Protein AF-A0A963I0D7-F1 (afdb_monomer_lite)

Sequence (209 aa):
MAAISSRAALALVAALLLAVRPAMADERQDCIDGEDAQAVPACERFLAANPTDFSALMALGDALVRLNRHGQASDAYSRALAIDPSNARAEQKLKLARSNMNEAEFLRRRDTDSGTGAGHASALDRIRCTRMSGDAALAACERALRAAPGDAELLAARARLGGVTQIAALRTSEEPAVTPPPTELAQRLAALKQLRDSDVITAQEYDSR

Structure (mmCIF, N/CA/C/O backbone):
data_AF-A0A963I0D7-F1
#
_entry.id   AF-A0A963I0D7-F1
#
loop_
_atom_site.group_PDB
_atom_site.id
_atom_site.type_symbol
_atom_site.label_atom_id
_atom_site.label_alt_id
_atom_site.label_comp_id
_atom_site.label_asym_id
_atom_site.label_entity_id
_atom_site.label_seq_id
_atom_site.pdbx_PDB_ins_code
_atom_site.Cartn_x
_atom_site.Cartn_y
_atom_site.Cartn_z
_atom_site.occupancy
_atom_site.B_iso_or_equiv
_atom_site.auth_seq_id
_atom_site.auth_comp_id
_atom_site.auth_asym_id
_atom_site.auth_atom_id
_atom_site.pdbx_PDB_model_num
ATOM 1 N N . MET A 1 1 ? 4.363 -7.936 -59.458 1.00 42.94 1 MET A N 1
ATOM 2 C CA . MET A 1 1 ? 4.754 -8.223 -58.060 1.00 42.94 1 MET A CA 1
ATOM 3 C C . MET A 1 1 ? 6.122 -7.599 -57.829 1.00 42.94 1 MET A C 1
ATOM 5 O O . MET A 1 1 ? 7.095 -8.092 -58.380 1.00 42.94 1 MET A O 1
ATOM 9 N N . ALA A 1 2 ? 6.190 -6.454 -57.147 1.00 48.25 2 ALA A N 1
ATOM 10 C CA . ALA A 1 2 ? 7.454 -5.760 -56.897 1.00 48.25 2 ALA A CA 1
ATOM 11 C C . ALA A 1 2 ? 8.176 -6.428 -55.718 1.00 48.25 2 ALA A C 1
ATOM 13 O O . ALA A 1 2 ? 7.674 -6.411 -54.596 1.00 48.25 2 ALA A O 1
ATOM 14 N N . ALA A 1 3 ? 9.326 -7.050 -55.979 1.00 52.78 3 ALA A N 1
ATOM 15 C CA . ALA A 1 3 ? 10.186 -7.599 -54.940 1.00 52.78 3 ALA A CA 1
ATOM 16 C C . ALA A 1 3 ? 10.818 -6.436 -54.162 1.00 52.78 3 ALA A C 1
ATOM 18 O O . ALA A 1 3 ? 11.662 -5.710 -54.688 1.00 52.78 3 ALA A O 1
ATOM 19 N N . ILE A 1 4 ? 10.383 -6.235 -52.918 1.00 55.50 4 ILE A N 1
ATOM 20 C CA . ILE A 1 4 ? 11.021 -5.294 -51.995 1.00 55.50 4 ILE A CA 1
ATOM 21 C C . ILE A 1 4 ? 12.458 -5.787 -51.800 1.00 55.50 4 ILE A C 1
ATOM 23 O O . ILE A 1 4 ? 12.685 -6.885 -51.293 1.00 55.50 4 ILE A O 1
ATOM 27 N N . SER A 1 5 ? 13.436 -5.013 -52.267 1.00 68.44 5 SER A N 1
ATOM 28 C CA . SER A 1 5 ? 14.845 -5.384 -52.157 1.00 68.44 5 SER A CA 1
ATOM 29 C C . SER A 1 5 ? 15.252 -5.482 -50.681 1.00 68.44 5 SER A C 1
ATOM 31 O O . SER A 1 5 ? 14.799 -4.701 -49.845 1.00 68.44 5 SER A O 1
ATOM 33 N N . SER A 1 6 ? 16.131 -6.432 -50.345 1.00 70.81 6 SER A N 1
ATOM 34 C CA . SER A 1 6 ? 16.595 -6.681 -48.965 1.00 70.81 6 SER A CA 1
ATOM 35 C C . SER A 1 6 ? 17.118 -5.412 -48.262 1.00 70.81 6 SER A C 1
ATOM 37 O O . SER A 1 6 ? 16.926 -5.241 -47.060 1.00 70.81 6 SER A O 1
ATOM 39 N N . ARG A 1 7 ? 17.672 -4.458 -49.023 1.00 76.94 7 ARG A N 1
ATOM 40 C CA . ARG A 1 7 ? 18.083 -3.133 -48.530 1.00 76.94 7 ARG A CA 1
ATOM 41 C C . ARG A 1 7 ? 16.915 -2.239 -48.111 1.00 76.94 7 ARG A C 1
ATOM 43 O O . ARG A 1 7 ? 17.026 -1.562 -47.095 1.00 76.94 7 ARG A O 1
ATOM 50 N N . ALA A 1 8 ? 15.812 -2.241 -48.858 1.00 75.31 8 ALA A N 1
ATOM 51 C CA . ALA A 1 8 ? 14.624 -1.464 -48.513 1.00 75.31 8 ALA A CA 1
ATOM 52 C C . ALA A 1 8 ? 13.944 -2.020 -47.252 1.00 75.31 8 ALA A C 1
ATOM 54 O O . ALA A 1 8 ? 13.533 -1.246 -46.394 1.00 75.31 8 ALA A O 1
ATOM 55 N N . ALA A 1 9 ? 13.908 -3.347 -47.093 1.00 72.62 9 ALA A N 1
ATOM 56 C CA . ALA A 1 9 ? 13.400 -3.988 -45.880 1.00 72.62 9 ALA A CA 1
ATOM 57 C C . ALA A 1 9 ? 14.275 -3.684 -44.648 1.00 72.62 9 ALA A C 1
ATOM 59 O O . ALA A 1 9 ? 13.746 -3.316 -43.601 1.00 72.62 9 ALA A O 1
ATOM 60 N N . LEU A 1 10 ? 15.609 -3.757 -44.776 1.00 77.00 10 LEU A N 1
ATOM 61 C CA . LEU A 1 10 ? 16.525 -3.399 -43.685 1.00 77.00 10 LEU A CA 1
ATOM 62 C C . LEU A 1 10 ? 16.413 -1.922 -43.286 1.00 77.00 10 LEU A C 1
ATOM 64 O O . LEU A 1 10 ? 16.434 -1.612 -42.099 1.00 77.00 10 LEU A O 1
ATOM 68 N N . ALA A 1 11 ? 16.283 -1.018 -44.260 1.00 78.12 11 ALA A N 1
ATOM 69 C CA . ALA A 1 11 ? 16.141 0.412 -44.000 1.00 78.12 11 ALA A CA 1
ATOM 70 C C . ALA A 1 11 ? 14.836 0.732 -43.254 1.00 78.12 11 ALA A C 1
ATOM 72 O O . ALA A 1 11 ? 14.839 1.557 -42.345 1.00 78.12 11 ALA A O 1
ATOM 73 N N . LEU A 1 12 ? 13.740 0.043 -43.587 1.00 75.31 12 LEU A N 1
ATOM 74 C CA . LEU A 1 12 ? 12.447 0.215 -42.921 1.00 75.31 12 LEU A CA 1
ATOM 75 C C . LEU A 1 12 ? 12.477 -0.308 -41.480 1.00 75.31 12 LEU A C 1
ATOM 77 O O . LEU A 1 12 ? 12.008 0.375 -40.575 1.00 75.31 12 LEU A O 1
ATOM 81 N N . VAL A 1 13 ? 13.093 -1.473 -41.250 1.00 76.31 13 VAL A N 1
ATOM 82 C CA . VAL A 1 13 ? 13.287 -2.023 -39.898 1.00 76.31 13 VAL A CA 1
ATOM 83 C C . VAL A 1 13 ? 14.206 -1.123 -39.069 1.00 76.31 13 VAL A C 1
ATOM 85 O O . VAL A 1 13 ? 13.893 -0.831 -37.920 1.00 76.31 13 VAL A O 1
ATOM 88 N N . ALA A 1 14 ? 15.302 -0.624 -39.645 1.00 74.00 14 ALA A N 1
ATOM 89 C CA . ALA A 1 14 ? 16.198 0.306 -38.963 1.00 74.00 14 ALA A CA 1
ATOM 90 C C . ALA A 1 14 ? 15.502 1.636 -38.620 1.00 74.00 14 ALA A C 1
ATOM 92 O O . ALA A 1 14 ? 15.672 2.131 -37.509 1.00 74.00 14 ALA A O 1
ATOM 93 N N . ALA A 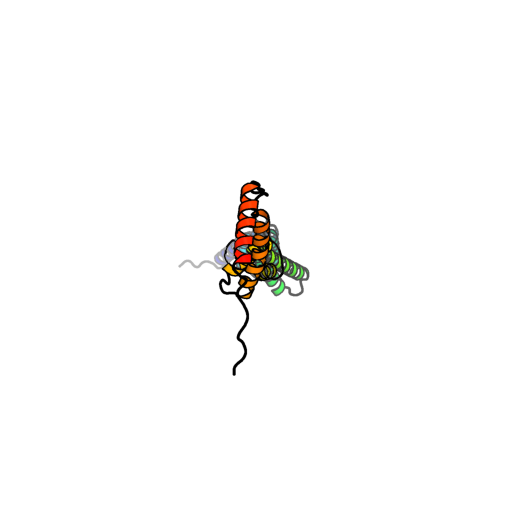1 15 ? 14.683 2.182 -39.525 1.00 68.56 15 ALA A N 1
ATOM 94 C CA . ALA A 1 15 ? 13.907 3.399 -39.289 1.00 68.56 15 ALA A CA 1
ATOM 95 C C . ALA A 1 15 ? 12.835 3.208 -38.201 1.00 68.56 15 ALA A C 1
ATOM 97 O O . ALA A 1 15 ? 12.689 4.067 -37.335 1.00 68.56 15 ALA A O 1
ATOM 98 N N . LEU A 1 16 ? 12.145 2.063 -38.185 1.00 64.00 16 LEU A N 1
ATOM 99 C CA . LEU A 1 16 ? 11.219 1.689 -37.109 1.00 64.00 16 LEU A CA 1
ATOM 100 C C . LEU A 1 16 ? 11.940 1.551 -35.761 1.00 64.00 16 LEU A C 1
ATOM 102 O O . LEU A 1 16 ? 11.486 2.102 -34.763 1.00 64.00 16 LEU A O 1
ATOM 106 N N . LEU A 1 17 ? 13.096 0.883 -35.726 1.00 60.94 17 LEU A N 1
ATOM 107 C CA . LEU A 1 17 ? 13.899 0.743 -34.507 1.00 60.94 17 LEU A CA 1
ATOM 108 C C . LEU A 1 17 ? 14.447 2.088 -34.002 1.00 60.94 17 LEU A C 1
ATOM 110 O O . LEU A 1 17 ? 14.555 2.288 -32.793 1.00 60.94 17 LEU A O 1
ATOM 114 N N . LEU A 1 18 ? 14.786 3.010 -34.905 1.00 60.06 18 LEU A N 1
ATOM 115 C CA . LEU A 1 18 ? 15.235 4.362 -34.565 1.00 60.06 18 LEU A CA 1
ATOM 116 C C . LEU A 1 18 ? 14.088 5.262 -34.093 1.00 60.06 18 LEU A C 1
ATOM 118 O O . LEU A 1 18 ? 14.327 6.098 -33.234 1.00 60.06 18 LEU A O 1
ATOM 122 N N . ALA A 1 19 ? 12.865 5.084 -34.597 1.00 57.03 19 ALA A N 1
ATOM 123 C CA . ALA A 1 19 ? 11.698 5.863 -34.175 1.00 57.03 19 ALA A CA 1
ATOM 124 C C . ALA A 1 19 ? 11.120 5.408 -32.821 1.00 57.03 19 ALA A C 1
ATOM 126 O O . ALA A 1 19 ? 10.597 6.226 -32.072 1.00 57.03 19 ALA A O 1
ATOM 127 N N . VAL A 1 20 ? 11.246 4.121 -32.477 1.00 56.28 20 VAL A N 1
ATOM 128 C CA . VAL A 1 20 ? 10.764 3.564 -31.195 1.00 56.28 20 VAL A CA 1
ATOM 129 C C . VAL A 1 20 ? 11.715 3.873 -30.025 1.00 56.28 20 VAL A C 1
ATOM 131 O O . VAL A 1 20 ? 11.283 3.966 -28.878 1.00 56.28 20 VAL A O 1
ATOM 134 N N . ARG A 1 21 ? 13.014 4.062 -30.295 1.00 52.50 21 ARG A N 1
ATOM 135 C CA . ARG A 1 21 ? 14.044 4.306 -29.268 1.00 52.50 21 ARG A CA 1
ATOM 136 C C . ARG A 1 21 ? 13.969 5.647 -28.516 1.00 52.50 21 ARG A C 1
ATOM 138 O O . ARG A 1 21 ? 14.230 5.600 -27.318 1.00 52.50 21 ARG A O 1
ATOM 145 N N . PRO A 1 22 ? 13.640 6.804 -29.125 1.00 52.12 22 PRO A N 1
ATOM 146 C CA . PRO A 1 22 ? 13.508 8.053 -28.375 1.00 52.12 22 PRO A CA 1
ATOM 147 C C . PRO A 1 22 ? 12.227 8.084 -27.530 1.00 52.12 22 PRO A C 1
ATOM 149 O O . PRO A 1 22 ? 12.293 8.444 -26.364 1.00 52.12 22 PRO A O 1
ATOM 152 N N . ALA A 1 23 ? 11.098 7.587 -28.051 1.00 55.47 23 ALA A N 1
ATOM 153 C CA . ALA A 1 23 ? 9.819 7.621 -27.332 1.00 55.47 23 ALA A CA 1
ATOM 154 C C . ALA A 1 23 ? 9.840 6.822 -26.011 1.00 55.47 23 ALA A C 1
ATOM 156 O O . ALA A 1 23 ? 9.373 7.302 -24.988 1.00 55.47 23 ALA A O 1
ATOM 157 N N . MET A 1 24 ? 10.437 5.624 -26.007 1.00 56.62 24 MET A N 1
ATOM 158 C CA . MET A 1 24 ? 10.517 4.783 -24.800 1.00 56.62 24 MET A CA 1
ATOM 159 C C . MET A 1 24 ? 11.552 5.282 -23.777 1.00 56.62 24 MET A C 1
ATOM 161 O O . MET A 1 24 ? 11.438 4.981 -22.588 1.00 56.62 24 MET A O 1
ATOM 165 N N . ALA A 1 25 ? 12.589 5.998 -24.225 1.00 61.12 25 ALA A N 1
ATOM 166 C CA . ALA A 1 25 ? 13.598 6.574 -23.337 1.00 61.12 25 ALA A CA 1
ATOM 167 C C . ALA A 1 25 ? 13.049 7.803 -22.600 1.00 61.12 25 ALA A C 1
ATOM 169 O O . ALA A 1 25 ? 13.260 7.920 -21.393 1.00 61.12 25 ALA A O 1
ATOM 170 N N . ASP A 1 26 ? 12.289 8.642 -23.307 1.00 69.50 26 ASP A N 1
ATOM 171 C CA . ASP A 1 26 ? 11.601 9.795 -22.725 1.00 69.50 26 ASP A CA 1
ATOM 172 C C . ASP A 1 26 ? 10.534 9.333 -21.718 1.00 69.50 26 ASP A C 1
ATOM 174 O O . ASP A 1 26 ? 10.507 9.815 -20.593 1.00 69.50 26 ASP A O 1
ATOM 178 N N . GLU A 1 27 ? 9.757 8.287 -22.032 1.00 74.94 27 GLU A N 1
ATOM 179 C CA . GLU A 1 27 ? 8.755 7.728 -21.105 1.00 74.94 27 GLU A CA 1
ATOM 180 C C . GLU A 1 27 ? 9.362 7.125 -19.828 1.00 74.94 27 GLU A C 1
ATOM 182 O O . GLU A 1 27 ? 8.784 7.228 -18.741 1.00 74.94 27 GLU A O 1
ATOM 187 N N . ARG A 1 28 ? 10.542 6.495 -19.934 1.00 82.94 28 ARG A N 1
ATOM 188 C CA . ARG A 1 28 ? 11.278 6.034 -18.751 1.00 82.94 28 ARG A CA 1
ATOM 189 C C . ARG A 1 28 ? 11.697 7.222 -17.900 1.00 82.94 28 ARG A C 1
ATOM 191 O O . ARG A 1 28 ? 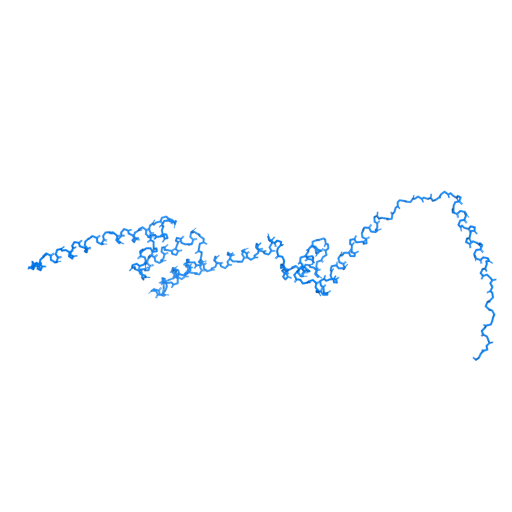11.548 7.166 -16.684 1.00 82.94 28 ARG A O 1
ATOM 198 N N . GLN A 1 29 ? 12.227 8.268 -18.525 1.00 83.56 29 GLN A N 1
ATOM 199 C CA . GLN A 1 29 ? 12.686 9.456 -17.821 1.00 83.56 29 GLN A CA 1
ATOM 200 C C . GLN A 1 29 ? 11.518 10.181 -17.145 1.00 83.56 29 GLN A C 1
ATOM 202 O O . GLN A 1 29 ? 11.609 10.464 -15.957 1.00 83.56 29 GLN A O 1
ATOM 207 N N . ASP A 1 30 ? 10.392 10.354 -17.836 1.00 82.94 30 ASP A N 1
ATOM 208 C CA . ASP A 1 30 ? 9.162 10.948 -17.299 1.00 82.94 30 ASP A CA 1
ATOM 209 C C . ASP A 1 30 ? 8.620 10.175 -16.088 1.00 82.94 30 ASP A C 1
ATOM 211 O O . ASP A 1 30 ? 8.085 10.761 -15.147 1.00 82.94 30 ASP A O 1
ATOM 215 N N . CYS A 1 31 ? 8.776 8.849 -16.075 1.00 85.00 31 CYS A N 1
ATOM 216 C CA . CYS A 1 31 ? 8.450 8.031 -14.910 1.00 85.00 31 CYS A CA 1
ATOM 217 C C . CYS A 1 31 ? 9.392 8.295 -13.721 1.00 85.00 31 CYS A C 1
ATOM 219 O O . CYS A 1 31 ? 8.934 8.392 -12.582 1.00 85.00 31 CYS A O 1
ATOM 221 N N . ILE A 1 32 ? 10.704 8.381 -13.963 1.00 84.56 32 ILE A N 1
ATOM 222 C CA . ILE A 1 32 ? 11.705 8.536 -12.895 1.00 84.56 32 ILE A CA 1
ATOM 223 C C . ILE A 1 32 ? 11.731 9.966 -12.335 1.00 84.56 32 ILE A C 1
ATOM 225 O O . ILE A 1 32 ? 11.831 10.132 -11.118 1.00 84.56 32 ILE A O 1
ATOM 229 N N . ASP A 1 33 ? 11.623 10.969 -13.204 1.00 79.81 33 ASP A N 1
ATOM 230 C CA . ASP A 1 33 ? 11.759 12.391 -12.871 1.00 79.81 33 ASP A CA 1
ATOM 231 C C . ASP A 1 33 ? 10.415 13.089 -12.633 1.00 79.81 33 ASP A C 1
ATOM 233 O O . ASP A 1 33 ? 10.386 14.217 -12.141 1.00 79.81 33 ASP A O 1
ATOM 237 N N . GLY A 1 34 ? 9.301 12.445 -12.991 1.00 70.00 34 GLY A N 1
ATOM 238 C CA . GLY A 1 34 ? 7.980 13.054 -12.950 1.00 70.00 34 GLY A CA 1
ATOM 239 C C . GLY A 1 34 ? 7.588 13.573 -11.565 1.00 70.00 34 GLY A C 1
ATOM 240 O O . GLY A 1 34 ? 7.772 12.915 -10.534 1.00 70.00 34 GLY A O 1
ATOM 241 N N . GLU A 1 35 ? 6.958 14.747 -11.551 1.00 62.69 35 GLU A N 1
ATOM 242 C CA . GLU A 1 35 ? 6.258 15.254 -10.375 1.00 62.69 35 GLU A CA 1
ATOM 243 C C . GLU A 1 35 ? 4.975 14.433 -10.141 1.00 62.69 35 GLU A C 1
ATOM 245 O O . GLU A 1 35 ? 4.277 14.002 -11.060 1.00 62.69 35 GLU A O 1
ATOM 250 N N . ASP A 1 36 ? 4.685 14.178 -8.874 1.00 64.75 36 ASP A N 1
ATOM 251 C CA . ASP A 1 36 ? 3.932 13.047 -8.311 1.00 64.75 36 ASP A CA 1
ATOM 252 C C . ASP A 1 36 ? 2.704 12.569 -9.093 1.00 64.75 36 ASP A C 1
ATOM 254 O O . ASP A 1 36 ? 2.541 11.373 -9.341 1.00 64.75 36 ASP A O 1
ATOM 258 N N . ALA A 1 37 ? 1.824 13.493 -9.481 1.00 65.31 37 ALA A N 1
ATOM 259 C CA . ALA A 1 37 ? 0.569 13.165 -10.151 1.00 65.31 37 ALA A CA 1
ATOM 260 C C . ALA A 1 37 ? 0.756 12.742 -11.619 1.00 65.31 37 ALA A C 1
ATOM 262 O O . ALA A 1 37 ? -0.060 11.988 -12.148 1.00 65.31 37 ALA A O 1
ATOM 263 N N . GLN A 1 38 ? 1.820 13.213 -12.271 1.00 77.75 38 GLN A N 1
ATOM 264 C CA . GLN A 1 38 ? 2.156 12.900 -13.661 1.00 77.75 38 GLN A CA 1
ATOM 265 C C . GLN A 1 38 ? 3.100 11.691 -13.756 1.00 77.75 38 GLN A C 1
ATOM 267 O O . GLN A 1 38 ? 3.037 10.944 -14.732 1.00 77.75 38 GLN A O 1
ATOM 272 N N . ALA A 1 39 ? 3.888 11.436 -12.706 1.00 83.12 39 ALA A N 1
ATOM 273 C CA . ALA A 1 39 ? 4.786 10.285 -12.622 1.00 83.12 39 ALA A CA 1
ATOM 274 C C . ALA A 1 39 ? 4.043 8.944 -12.671 1.00 83.12 39 ALA A C 1
ATOM 276 O O . ALA A 1 39 ? 4.457 8.032 -13.378 1.00 83.12 39 ALA A O 1
ATOM 277 N N . VAL A 1 40 ? 2.915 8.813 -11.960 1.00 91.19 40 VAL A N 1
ATOM 278 C CA . VAL A 1 40 ? 2.145 7.555 -11.926 1.00 91.19 40 VAL A CA 1
ATOM 279 C C . VAL A 1 40 ? 1.698 7.101 -13.323 1.00 91.19 40 VAL A C 1
ATOM 281 O O . VAL A 1 40 ? 2.055 5.985 -13.699 1.00 91.19 40 VAL A O 1
ATOM 284 N N . PRO A 1 41 ? 0.972 7.908 -14.124 1.00 89.69 41 PRO A N 1
ATOM 285 C CA . PRO A 1 41 ? 0.549 7.475 -15.454 1.00 89.69 41 PRO A CA 1
ATOM 286 C C . PRO A 1 41 ? 1.725 7.267 -16.420 1.00 89.69 41 PRO A C 1
ATOM 288 O O . PRO A 1 41 ? 1.642 6.381 -17.271 1.00 89.69 41 PRO A O 1
ATOM 291 N N . ALA A 1 42 ? 2.818 8.031 -16.296 1.00 89.62 42 ALA A N 1
ATOM 292 C CA . ALA A 1 42 ? 4.033 7.805 -17.083 1.00 89.62 42 ALA A CA 1
ATOM 293 C C . ALA A 1 42 ? 4.671 6.447 -16.741 1.00 89.62 42 ALA A C 1
ATOM 295 O O . ALA A 1 42 ? 4.910 5.625 -17.627 1.00 89.62 42 ALA A O 1
ATOM 296 N N . CYS A 1 43 ? 4.836 6.154 -15.449 1.00 90.75 43 CYS A N 1
ATOM 297 C CA . CYS A 1 43 ? 5.338 4.872 -14.974 1.00 90.75 43 CYS A CA 1
ATOM 298 C C . CYS A 1 43 ? 4.436 3.701 -15.357 1.00 90.75 43 CYS A C 1
ATOM 300 O O . CYS A 1 43 ? 4.946 2.666 -15.772 1.00 90.75 43 CYS A O 1
ATOM 302 N N . GLU A 1 44 ? 3.113 3.827 -15.240 1.00 91.44 44 GLU A N 1
ATOM 303 C CA . GLU A 1 44 ? 2.178 2.759 -15.612 1.00 91.44 44 GLU A CA 1
ATOM 304 C C . GLU A 1 44 ? 2.266 2.420 -17.106 1.00 91.44 44 GLU A C 1
ATOM 306 O O . GLU A 1 44 ? 2.310 1.240 -17.456 1.00 91.44 44 GLU A O 1
ATOM 311 N N . ARG A 1 45 ? 2.361 3.430 -17.983 1.00 89.81 45 ARG A N 1
ATOM 312 C CA . ARG A 1 45 ? 2.567 3.221 -19.428 1.00 89.81 45 ARG A CA 1
ATOM 313 C C . ARG A 1 45 ? 3.908 2.556 -19.712 1.00 89.81 45 ARG A C 1
ATOM 315 O O . ARG A 1 45 ? 3.946 1.533 -20.394 1.00 89.81 45 ARG A O 1
ATOM 322 N N . PHE A 1 46 ? 4.985 3.079 -19.133 1.00 90.94 46 PHE A N 1
ATOM 323 C CA . PHE A 1 46 ? 6.323 2.534 -19.334 1.00 90.94 46 PHE A CA 1
ATOM 324 C C . PHE A 1 46 ? 6.436 1.082 -18.836 1.00 90.94 46 PHE A C 1
ATOM 326 O O . PHE A 1 46 ? 6.979 0.215 -19.526 1.00 90.94 46 PHE A O 1
ATOM 333 N N . LEU A 1 47 ? 5.867 0.786 -17.663 1.00 93.12 47 LEU A N 1
ATOM 334 C CA . LEU A 1 47 ? 5.845 -0.551 -17.064 1.00 93.12 47 LEU A CA 1
ATOM 335 C C . LEU A 1 47 ? 4.903 -1.520 -17.789 1.00 93.12 47 LEU A C 1
ATOM 337 O O . LEU A 1 47 ? 5.078 -2.728 -17.649 1.00 93.12 47 LEU A O 1
ATOM 341 N N . ALA A 1 48 ? 3.928 -1.040 -18.568 1.00 91.56 48 ALA A N 1
ATOM 342 C CA . ALA A 1 48 ? 3.123 -1.911 -19.424 1.00 91.56 48 ALA A CA 1
ATOM 343 C C . ALA A 1 48 ? 3.978 -2.552 -20.530 1.00 91.56 48 ALA A C 1
ATOM 345 O O . ALA A 1 48 ? 3.780 -3.721 -20.861 1.00 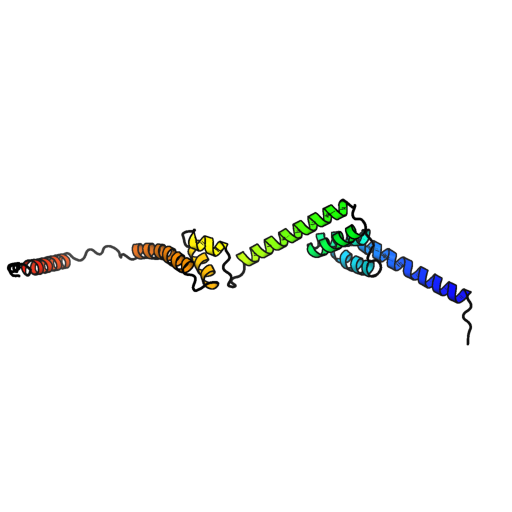91.56 48 ALA A O 1
ATOM 346 N N . ALA A 1 49 ? 4.959 -1.813 -21.059 1.00 89.81 49 ALA A N 1
ATOM 347 C CA . ALA A 1 49 ? 5.941 -2.336 -22.006 1.00 89.81 49 ALA A CA 1
ATOM 348 C C . ALA A 1 49 ? 7.139 -3.014 -21.310 1.00 89.81 49 ALA A C 1
ATOM 350 O O . ALA A 1 49 ? 7.703 -3.966 -21.848 1.00 89.81 49 ALA A O 1
ATOM 351 N N . ASN A 1 50 ? 7.512 -2.556 -20.109 1.00 89.88 50 ASN A N 1
ATOM 352 C CA . ASN A 1 50 ? 8.701 -3.001 -19.374 1.00 89.88 50 ASN A CA 1
ATOM 353 C C . ASN A 1 50 ? 8.352 -3.420 -17.931 1.00 89.88 50 ASN A C 1
ATOM 355 O O . ASN A 1 50 ? 8.754 -2.756 -16.974 1.00 89.88 50 ASN A O 1
ATOM 359 N N . PRO A 1 51 ? 7.619 -4.529 -17.724 1.00 92.56 51 PRO A N 1
ATOM 360 C CA . PRO A 1 51 ? 7.011 -4.859 -16.428 1.00 92.56 51 PRO A CA 1
ATOM 361 C C . PRO A 1 51 ? 8.006 -5.168 -15.303 1.00 92.56 51 PRO A C 1
ATOM 363 O O . PRO A 1 51 ? 7.603 -5.201 -14.135 1.00 92.56 51 PRO A O 1
ATOM 366 N N . THR A 1 52 ? 9.272 -5.402 -15.656 1.00 94.12 52 THR A N 1
ATOM 367 C CA . THR A 1 52 ? 10.365 -5.780 -14.755 1.00 94.12 52 THR A CA 1
ATOM 368 C C . THR A 1 52 ? 11.448 -4.703 -14.633 1.00 94.12 52 THR A C 1
ATOM 370 O O . THR A 1 52 ? 12.544 -5.006 -14.165 1.00 94.12 52 THR A O 1
ATOM 373 N N . ASP A 1 53 ? 11.204 -3.460 -15.070 1.00 94.62 53 ASP A N 1
ATOM 374 C CA . ASP A 1 53 ? 12.158 -2.373 -14.816 1.00 94.62 53 ASP A CA 1
ATOM 375 C C . ASP A 1 53 ? 12.113 -1.985 -13.331 1.00 94.62 53 ASP A C 1
ATOM 377 O O . ASP A 1 53 ? 11.135 -1.428 -12.824 1.00 94.62 53 ASP A O 1
ATOM 381 N N . PHE A 1 54 ? 13.194 -2.309 -12.623 1.00 95.00 54 PHE A N 1
ATOM 382 C CA . PHE A 1 54 ? 13.317 -2.067 -11.190 1.00 95.00 54 PHE A CA 1
ATOM 383 C C . PHE A 1 54 ? 13.212 -0.577 -10.835 1.00 95.00 54 PHE A C 1
ATOM 385 O O . PHE A 1 54 ? 12.531 -0.216 -9.875 1.00 95.00 54 PHE A O 1
ATOM 392 N N . SER A 1 55 ? 13.868 0.301 -11.600 1.00 93.00 55 SER A N 1
ATOM 393 C CA . SER A 1 55 ? 13.881 1.739 -11.319 1.00 93.00 55 SER A CA 1
ATOM 394 C C . SER A 1 55 ? 12.491 2.345 -11.481 1.00 93.00 55 SER A C 1
ATOM 396 O O . SER A 1 55 ? 12.066 3.113 -10.622 1.00 93.00 55 SER A O 1
ATOM 398 N N . ALA A 1 56 ? 11.763 1.960 -12.530 1.00 93.31 56 ALA A N 1
ATOM 399 C CA . ALA A 1 56 ? 10.407 2.438 -12.771 1.00 93.31 56 ALA A CA 1
ATOM 400 C C . ALA A 1 56 ? 9.414 1.932 -11.710 1.00 93.31 56 ALA A C 1
ATOM 402 O O . ALA A 1 56 ? 8.550 2.685 -11.269 1.00 93.31 56 ALA A O 1
ATOM 403 N N . LEU A 1 57 ? 9.564 0.694 -11.221 1.00 96.12 57 LEU A N 1
ATOM 404 C CA . LEU A 1 57 ? 8.763 0.191 -10.095 1.00 96.12 57 LEU A CA 1
ATOM 405 C C . LEU A 1 57 ? 9.043 0.952 -8.795 1.00 96.12 57 LEU A C 1
ATOM 407 O O . LEU A 1 57 ? 8.117 1.248 -8.038 1.00 96.12 57 LEU A O 1
ATOM 411 N N . MET A 1 58 ? 10.308 1.298 -8.547 1.00 96.12 58 MET A N 1
ATOM 412 C CA . MET A 1 58 ? 10.696 2.117 -7.399 1.00 96.12 58 MET A CA 1
ATOM 413 C C . MET A 1 58 ? 10.126 3.535 -7.493 1.00 96.12 58 MET A C 1
ATOM 415 O O . MET A 1 58 ? 9.590 4.030 -6.502 1.00 96.12 58 MET A O 1
ATOM 419 N N . ALA A 1 59 ? 10.197 4.162 -8.669 1.00 94.31 59 ALA A N 1
ATOM 420 C CA . ALA A 1 59 ? 9.642 5.492 -8.907 1.00 94.31 59 ALA A CA 1
ATOM 421 C C . ALA A 1 59 ? 8.110 5.509 -8.793 1.00 94.31 59 ALA A C 1
ATOM 423 O O . ALA A 1 59 ? 7.556 6.381 -8.124 1.00 94.31 59 ALA A O 1
ATOM 424 N N . LEU A 1 60 ? 7.427 4.495 -9.337 1.00 95.19 60 LEU A N 1
ATOM 425 C CA . LEU A 1 60 ? 5.983 4.320 -9.177 1.00 95.19 60 LEU A CA 1
ATOM 426 C C . LEU A 1 60 ? 5.597 4.217 -7.697 1.00 95.19 60 LEU A C 1
ATOM 428 O O . LEU A 1 60 ? 4.681 4.903 -7.245 1.00 95.19 60 LEU A O 1
ATOM 432 N N . GLY A 1 61 ? 6.305 3.383 -6.930 1.00 95.56 61 GLY A N 1
ATOM 433 C CA . GLY A 1 61 ? 6.083 3.263 -5.492 1.00 95.56 61 GLY A CA 1
ATOM 434 C C . GLY A 1 61 ? 6.277 4.594 -4.763 1.00 95.56 61 GLY A C 1
ATOM 435 O O . GLY A 1 61 ? 5.461 4.948 -3.911 1.00 95.56 61 GLY A O 1
ATOM 436 N N . ASP A 1 62 ? 7.314 5.356 -5.117 1.00 94.50 62 ASP A N 1
ATOM 437 C CA . ASP A 1 62 ? 7.605 6.656 -4.508 1.00 94.50 62 ASP A CA 1
ATOM 438 C C . ASP A 1 62 ? 6.508 7.684 -4.806 1.00 94.50 62 ASP A C 1
ATOM 440 O O . ASP A 1 62 ? 6.018 8.345 -3.887 1.00 94.50 62 ASP A O 1
ATOM 444 N N . ALA A 1 63 ? 6.080 7.783 -6.065 1.00 93.38 63 ALA A N 1
ATOM 445 C CA . ALA A 1 63 ? 4.991 8.664 -6.474 1.00 93.38 63 ALA A CA 1
ATOM 446 C C . ALA A 1 63 ? 3.677 8.298 -5.762 1.00 93.38 63 ALA A C 1
ATOM 448 O O . ALA A 1 63 ? 2.986 9.163 -5.224 1.00 93.38 63 ALA A O 1
ATOM 449 N N . LEU A 1 64 ? 3.360 7.002 -5.662 1.00 94.06 64 LEU A N 1
ATOM 450 C CA . LEU A 1 64 ? 2.167 6.521 -4.960 1.00 94.06 64 LEU A CA 1
ATOM 451 C C . LEU A 1 64 ? 2.207 6.810 -3.453 1.00 94.06 64 LEU A C 1
ATOM 453 O O . LEU A 1 64 ? 1.163 7.119 -2.876 1.00 94.06 64 LEU A O 1
ATOM 457 N N . VAL A 1 65 ? 3.379 6.753 -2.807 1.00 93.06 65 VAL A N 1
ATOM 458 C CA . VAL A 1 65 ? 3.525 7.168 -1.399 1.00 93.06 65 VAL A CA 1
ATOM 459 C C . VAL A 1 65 ? 3.203 8.649 -1.235 1.00 93.06 65 VAL A C 1
ATOM 461 O O . VAL A 1 65 ? 2.444 8.987 -0.328 1.00 93.06 65 VAL A O 1
ATOM 464 N N . ARG A 1 66 ? 3.731 9.520 -2.104 1.00 90.31 66 ARG A N 1
ATOM 465 C CA . ARG A 1 66 ? 3.494 10.973 -2.023 1.00 90.31 66 ARG A CA 1
ATOM 466 C C . ARG A 1 66 ? 2.032 11.344 -2.280 1.00 90.31 66 ARG A C 1
ATOM 468 O O . ARG A 1 66 ? 1.510 12.262 -1.658 1.00 90.31 66 ARG A O 1
ATOM 475 N N . LEU A 1 67 ? 1.331 10.547 -3.085 1.00 90.94 67 LEU A N 1
ATOM 476 C CA . LEU A 1 67 ? -0.118 10.645 -3.297 1.00 90.94 67 LEU A CA 1
ATOM 477 C C . LEU A 1 67 ? -0.966 9.960 -2.202 1.00 90.94 67 LEU A C 1
ATOM 479 O O . LEU A 1 67 ? -2.174 9.808 -2.380 1.00 90.94 67 LEU A O 1
ATOM 483 N N . ASN A 1 68 ? -0.371 9.508 -1.090 1.00 91.44 68 ASN A N 1
ATOM 484 C CA . ASN A 1 68 ? -1.033 8.762 -0.005 1.00 91.44 68 ASN A CA 1
ATOM 485 C C . ASN A 1 68 ? -1.741 7.459 -0.447 1.00 91.44 68 ASN A C 1
ATOM 487 O O . ASN A 1 68 ? -2.605 6.921 0.249 1.00 91.44 68 ASN A O 1
ATOM 491 N N . ARG A 1 69 ? -1.355 6.893 -1.596 1.00 93.12 69 ARG A N 1
ATOM 492 C CA . ARG A 1 69 ? -1.871 5.625 -2.144 1.00 93.12 69 ARG A CA 1
ATOM 493 C C . ARG A 1 69 ? -1.015 4.449 -1.658 1.00 93.12 69 ARG A C 1
ATOM 495 O O . ARG A 1 69 ? -0.460 3.686 -2.447 1.00 93.12 69 ARG A O 1
ATOM 502 N N . HIS A 1 70 ? -0.902 4.302 -0.336 1.00 94.31 70 HIS A N 1
ATOM 503 C CA . HIS A 1 70 ? 0.057 3.395 0.314 1.00 94.31 70 HIS A CA 1
ATOM 504 C C . HIS A 1 70 ? -0.099 1.911 -0.059 1.00 94.31 70 HIS A C 1
ATOM 506 O O . HIS A 1 70 ? 0.907 1.217 -0.196 1.00 94.31 70 HIS A O 1
ATOM 512 N N . GLY A 1 71 ? -1.329 1.430 -0.282 1.00 94.19 71 GLY A N 1
ATOM 513 C CA . GLY A 1 71 ? -1.570 0.045 -0.711 1.00 94.19 71 GLY A CA 1
ATOM 514 C C . GLY A 1 71 ? -0.923 -0.260 -2.064 1.00 94.19 71 GLY A C 1
ATOM 515 O O . GLY A 1 71 ? -0.103 -1.167 -2.170 1.00 94.19 71 GLY A O 1
ATOM 516 N N . GLN A 1 72 ? -1.183 0.581 -3.066 1.00 95.12 72 GLN A N 1
ATOM 517 C CA . GLN A 1 72 ? -0.606 0.423 -4.406 1.00 95.12 72 GLN A CA 1
ATOM 518 C C . GLN A 1 72 ? 0.909 0.651 -4.414 1.00 95.12 72 GLN A C 1
ATOM 520 O O . GLN A 1 72 ? 1.630 -0.016 -5.153 1.00 95.12 72 GLN A O 1
ATOM 525 N N . ALA A 1 73 ? 1.416 1.554 -3.566 1.00 96.62 73 ALA A N 1
ATOM 526 C CA . ALA A 1 73 ? 2.856 1.710 -3.386 1.00 96.62 73 ALA A CA 1
ATOM 527 C C . ALA A 1 73 ? 3.505 0.416 -2.871 1.00 96.62 73 ALA A C 1
ATOM 529 O O . ALA A 1 73 ? 4.565 0.015 -3.348 1.00 96.62 73 ALA A O 1
ATOM 530 N N . SER A 1 74 ? 2.854 -0.262 -1.919 1.00 97.19 74 SER A N 1
ATOM 531 C CA . SER A 1 74 ? 3.347 -1.530 -1.381 1.00 97.19 74 SER A CA 1
ATOM 532 C C . SER A 1 74 ? 3.415 -2.627 -2.450 1.00 97.19 74 SER A C 1
ATOM 534 O O . SER A 1 74 ? 4.383 -3.390 -2.478 1.00 97.19 74 SER A O 1
ATOM 536 N N . ASP A 1 75 ? 2.466 -2.655 -3.388 1.00 96.81 75 ASP A N 1
ATOM 537 C CA . ASP A 1 75 ? 2.484 -3.590 -4.516 1.00 96.81 75 ASP A CA 1
ATOM 538 C C . ASP A 1 75 ? 3.652 -3.297 -5.468 1.00 96.81 75 ASP A C 1
ATOM 540 O O . ASP A 1 75 ? 4.378 -4.212 -5.866 1.00 96.81 75 ASP A O 1
ATOM 544 N N . ALA A 1 76 ? 3.888 -2.020 -5.791 1.00 96.75 76 ALA A N 1
ATOM 545 C CA . ALA A 1 76 ? 4.999 -1.600 -6.645 1.00 96.75 76 ALA A CA 1
ATOM 546 C C . ALA A 1 76 ? 6.366 -1.978 -6.042 1.00 96.75 76 ALA A C 1
ATOM 548 O O . ALA A 1 76 ? 7.193 -2.587 -6.724 1.00 96.75 76 ALA A O 1
ATOM 549 N N . TYR A 1 77 ? 6.584 -1.721 -4.746 1.00 98.00 77 TYR A N 1
ATOM 550 C CA . TYR A 1 77 ? 7.821 -2.128 -4.066 1.00 98.00 77 TYR A CA 1
ATOM 551 C C . TYR A 1 77 ? 7.961 -3.645 -3.933 1.00 98.00 77 TYR A C 1
ATOM 553 O O . TYR A 1 77 ? 9.067 -4.167 -4.053 1.00 98.00 77 TYR A O 1
ATOM 561 N N . SER A 1 78 ? 6.858 -4.370 -3.724 1.00 97.94 78 SER A N 1
ATOM 562 C CA . SER A 1 78 ? 6.884 -5.838 -3.679 1.00 97.94 78 SER A CA 1
ATOM 563 C C . SER A 1 78 ? 7.311 -6.422 -5.028 1.00 97.94 78 SER A C 1
ATOM 565 O O . SER A 1 78 ? 8.120 -7.346 -5.073 1.00 97.94 78 SER A O 1
ATOM 567 N N . ARG A 1 79 ? 6.837 -5.841 -6.138 1.00 97.81 79 ARG A N 1
ATOM 568 C CA . ARG A 1 79 ? 7.290 -6.197 -7.490 1.00 97.81 79 ARG A CA 1
ATOM 569 C C . ARG A 1 79 ? 8.762 -5.845 -7.719 1.00 97.81 79 ARG A C 1
ATOM 571 O O . ARG A 1 79 ? 9.468 -6.638 -8.330 1.00 97.81 79 ARG A O 1
ATOM 578 N N . ALA A 1 80 ? 9.239 -4.708 -7.209 1.00 97.50 80 ALA A N 1
ATOM 579 C CA . ALA A 1 80 ? 10.656 -4.344 -7.283 1.00 97.50 80 ALA A CA 1
ATOM 580 C C . ALA A 1 80 ? 11.545 -5.357 -6.532 1.00 97.50 80 ALA A C 1
ATOM 582 O O . ALA A 1 80 ? 12.560 -5.805 -7.060 1.00 97.50 80 ALA A O 1
ATOM 583 N N . LEU A 1 81 ? 11.126 -5.790 -5.339 1.00 97.81 81 LEU A N 1
ATOM 584 C CA . LEU A 1 81 ? 11.819 -6.819 -4.552 1.00 97.81 81 LEU A CA 1
ATOM 585 C C . LEU A 1 81 ? 11.753 -8.216 -5.174 1.00 97.81 81 LEU A C 1
ATOM 587 O O . LEU A 1 81 ? 12.631 -9.030 -4.922 1.00 97.81 81 LEU A O 1
ATOM 591 N N . ALA A 1 82 ? 10.750 -8.514 -6.000 1.00 97.56 82 ALA A N 1
ATOM 592 C CA . ALA A 1 82 ? 10.740 -9.762 -6.762 1.00 97.56 82 ALA A CA 1
ATOM 593 C C . ALA A 1 82 ? 11.865 -9.813 -7.818 1.00 97.56 82 ALA A C 1
ATOM 595 O O . ALA A 1 82 ? 12.265 -10.902 -8.222 1.00 97.56 82 ALA A O 1
ATOM 596 N N . ILE A 1 83 ? 12.373 -8.652 -8.253 1.00 97.38 83 ILE A N 1
ATOM 597 C CA . ILE A 1 83 ? 13.481 -8.527 -9.213 1.00 97.38 83 ILE A CA 1
ATOM 598 C C . ILE A 1 83 ? 14.829 -8.515 -8.487 1.00 97.38 83 ILE A C 1
ATOM 600 O O . ILE A 1 83 ? 15.736 -9.246 -8.873 1.00 97.38 83 ILE A O 1
ATOM 604 N N . ASP A 1 84 ? 14.953 -7.706 -7.430 1.00 96.31 84 ASP A N 1
ATOM 605 C CA . ASP A 1 84 ? 16.129 -7.675 -6.552 1.00 96.31 84 ASP A CA 1
ATOM 606 C C . ASP A 1 84 ? 15.704 -7.892 -5.089 1.00 96.31 84 ASP A C 1
ATOM 608 O O . ASP A 1 84 ? 15.432 -6.926 -4.365 1.00 96.31 84 ASP A O 1
ATOM 612 N N . PRO A 1 85 ? 15.662 -9.158 -4.629 1.00 96.69 85 PRO A N 1
ATOM 613 C CA . PRO A 1 85 ? 15.255 -9.495 -3.265 1.00 96.69 85 PRO A CA 1
ATOM 614 C C . PRO A 1 85 ? 16.196 -8.962 -2.183 1.00 96.69 85 PRO A C 1
ATOM 616 O O . PRO A 1 85 ? 15.810 -8.891 -1.019 1.00 96.69 85 PRO A O 1
ATOM 619 N N . SER A 1 86 ? 17.432 -8.609 -2.547 1.00 95.94 86 SER A N 1
ATOM 620 C CA . SER A 1 86 ? 18.457 -8.133 -1.613 1.00 95.94 86 SER A CA 1
ATOM 621 C C . SER A 1 86 ? 18.456 -6.612 -1.436 1.00 95.94 86 SER A C 1
ATOM 623 O O . SER A 1 86 ? 19.250 -6.065 -0.665 1.00 95.94 86 SER A O 1
ATOM 625 N N . ASN A 1 87 ? 17.554 -5.909 -2.128 1.00 97.50 87 ASN A N 1
ATOM 626 C CA . ASN A 1 87 ? 17.527 -4.460 -2.131 1.00 97.50 87 ASN A CA 1
ATOM 627 C C . ASN A 1 87 ? 16.981 -3.875 -0.819 1.00 97.50 87 ASN A C 1
ATOM 629 O O . ASN A 1 87 ? 15.776 -3.661 -0.657 1.00 97.50 87 ASN A O 1
ATOM 633 N N . ALA A 1 88 ? 17.883 -3.518 0.095 1.00 96.69 88 ALA A N 1
ATOM 634 C CA . ALA A 1 88 ? 17.523 -2.942 1.392 1.00 96.69 88 ALA A CA 1
ATOM 635 C C . ALA A 1 88 ? 16.651 -1.673 1.279 1.00 96.69 88 ALA A C 1
ATOM 637 O O . ALA A 1 88 ? 15.769 -1.441 2.108 1.00 96.69 88 ALA A O 1
ATOM 638 N N . ARG A 1 89 ? 16.852 -0.853 0.233 1.00 95.88 89 ARG A N 1
ATOM 639 C CA . ARG A 1 89 ? 16.062 0.370 0.018 1.00 95.88 89 ARG A CA 1
ATOM 640 C C . ARG A 1 89 ? 14.616 0.043 -0.351 1.00 95.88 89 ARG A C 1
ATOM 642 O O . ARG A 1 89 ? 13.704 0.665 0.191 1.00 95.88 89 ARG A O 1
ATOM 649 N N . ALA A 1 90 ? 14.398 -0.905 -1.261 1.00 95.69 90 ALA A N 1
ATOM 650 C CA . ALA A 1 90 ? 13.052 -1.343 -1.626 1.00 95.69 90 ALA A CA 1
ATOM 651 C C . ALA A 1 90 ? 12.344 -2.019 -0.438 1.00 95.69 90 ALA A C 1
ATOM 653 O O . ALA A 1 90 ? 11.172 -1.747 -0.183 1.00 95.69 90 ALA A O 1
ATOM 654 N N . GLU A 1 91 ? 13.072 -2.816 0.350 1.00 97.69 91 GLU A N 1
ATOM 655 C CA . GLU A 1 91 ? 12.551 -3.460 1.561 1.00 97.69 91 GLU A CA 1
ATOM 656 C C . GLU A 1 91 ? 12.095 -2.434 2.609 1.00 97.69 91 GLU A C 1
ATOM 658 O O . GLU A 1 91 ? 10.981 -2.521 3.136 1.00 97.69 91 GLU A O 1
ATOM 663 N N . GLN A 1 92 ? 12.922 -1.424 2.886 1.00 97.94 92 GLN A N 1
ATOM 664 C CA . GLN A 1 92 ? 12.582 -0.350 3.817 1.00 97.94 92 GLN A CA 1
ATOM 665 C C . GLN A 1 92 ? 11.335 0.415 3.359 1.00 97.94 92 GLN A C 1
ATOM 667 O O . GLN A 1 92 ? 10.434 0.678 4.161 1.00 97.94 92 GLN A O 1
ATOM 672 N N . LYS A 1 93 ? 11.259 0.751 2.068 1.00 97.19 93 LYS A N 1
ATOM 673 C CA . LYS A 1 93 ? 10.112 1.464 1.499 1.00 97.19 93 LYS A CA 1
ATOM 674 C C . LYS A 1 93 ? 8.830 0.638 1.543 1.00 97.19 93 LYS A C 1
ATOM 676 O O . LYS A 1 93 ? 7.781 1.182 1.881 1.00 97.19 93 LYS A O 1
ATOM 681 N N . LEU A 1 94 ? 8.907 -0.672 1.297 1.00 97.50 94 LEU A N 1
ATOM 682 C CA . LEU A 1 94 ? 7.771 -1.580 1.452 1.00 97.50 94 LEU A CA 1
ATOM 683 C C . LEU A 1 94 ? 7.253 -1.598 2.897 1.00 97.50 94 LEU A C 1
ATOM 685 O O . LEU A 1 94 ? 6.046 -1.486 3.121 1.00 97.50 94 LEU A O 1
ATOM 689 N N . LYS A 1 95 ? 8.154 -1.708 3.881 1.00 97.00 95 LYS A N 1
ATOM 690 C CA . LYS A 1 95 ? 7.791 -1.676 5.309 1.00 97.00 95 LYS A CA 1
ATOM 691 C C . LYS A 1 95 ? 7.090 -0.368 5.677 1.00 97.00 95 LYS A C 1
ATOM 693 O O . LYS A 1 95 ? 6.040 -0.404 6.315 1.00 97.00 95 LYS A O 1
ATOM 698 N N . LEU A 1 96 ? 7.624 0.767 5.224 1.00 95.88 96 LEU A N 1
ATOM 699 C CA . LEU A 1 96 ? 7.026 2.081 5.463 1.00 95.88 96 LEU A CA 1
ATOM 700 C C . LEU A 1 96 ? 5.639 2.206 4.817 1.00 95.88 96 LEU A C 1
ATOM 702 O O . LEU A 1 96 ? 4.689 2.613 5.481 1.00 95.88 96 LEU A O 1
ATOM 706 N N . ALA A 1 97 ? 5.499 1.805 3.551 1.00 94.88 97 ALA A N 1
ATOM 707 C CA . ALA A 1 97 ? 4.219 1.845 2.848 1.00 94.88 97 ALA A CA 1
ATOM 708 C C . ALA A 1 97 ? 3.151 0.998 3.560 1.00 94.88 97 ALA A C 1
ATOM 710 O O . ALA A 1 97 ? 2.027 1.458 3.754 1.00 94.88 97 ALA A O 1
ATOM 711 N N . ARG A 1 98 ? 3.506 -0.205 4.028 1.00 95.06 98 ARG A N 1
ATOM 712 C CA . ARG A 1 98 ? 2.593 -1.064 4.802 1.00 95.06 98 ARG A CA 1
ATOM 713 C C . ARG A 1 98 ? 2.223 -0.461 6.156 1.00 95.06 98 ARG A C 1
ATOM 715 O O . ARG A 1 98 ? 1.060 -0.516 6.540 1.00 95.06 98 ARG A O 1
ATOM 722 N N . SER A 1 99 ? 3.181 0.148 6.856 1.00 93.12 99 SER A N 1
ATOM 723 C CA . SER A 1 99 ? 2.911 0.839 8.122 1.00 93.12 99 SER A CA 1
ATOM 724 C C . SER A 1 99 ? 1.906 1.977 7.935 1.00 93.12 99 SER A C 1
ATOM 726 O O . SER A 1 99 ? 0.935 2.068 8.680 1.00 93.12 99 SER A O 1
ATOM 728 N N . ASN A 1 100 ? 2.093 2.803 6.902 1.00 91.31 100 ASN A N 1
ATOM 729 C CA . ASN A 1 100 ? 1.198 3.925 6.618 1.00 91.31 100 ASN A CA 1
ATOM 730 C C . ASN A 1 100 ? -0.189 3.461 6.145 1.00 91.31 100 ASN A C 1
ATOM 732 O O . ASN A 1 100 ? -1.190 4.096 6.462 1.00 91.31 100 ASN A O 1
ATOM 736 N N . MET A 1 101 ? -0.271 2.344 5.411 1.00 89.19 101 MET A N 1
ATOM 737 C CA . MET A 1 101 ? -1.552 1.731 5.046 1.00 89.19 101 MET A CA 1
ATOM 738 C C . MET A 1 101 ? -2.332 1.277 6.285 1.00 89.19 101 MET A C 1
ATOM 740 O O . MET A 1 101 ? -3.516 1.588 6.397 1.00 89.19 101 MET A O 1
ATOM 744 N N . ASN A 1 102 ? -1.669 0.586 7.215 1.00 87.50 102 ASN A N 1
ATOM 745 C CA . ASN A 1 102 ? -2.296 0.120 8.452 1.00 87.50 102 ASN A CA 1
ATOM 746 C C . ASN A 1 102 ? -2.766 1.292 9.322 1.00 87.50 102 ASN A C 1
ATOM 748 O O . ASN A 1 102 ? -3.869 1.246 9.860 1.00 87.50 102 ASN A O 1
ATOM 752 N N . GLU A 1 103 ? -1.968 2.357 9.419 1.00 82.38 103 GLU A N 1
ATOM 753 C CA . GLU A 1 103 ? -2.349 3.569 10.151 1.00 82.38 103 GLU A CA 1
ATOM 754 C C . GLU A 1 103 ? -3.558 4.261 9.506 1.00 82.38 103 GLU A C 1
ATOM 756 O O . GLU A 1 103 ? -4.523 4.604 10.186 1.00 82.38 103 GLU A O 1
ATOM 761 N N . ALA A 1 104 ? -3.566 4.403 8.178 1.00 81.56 104 ALA A N 1
ATOM 762 C CA . ALA A 1 104 ? -4.702 4.974 7.459 1.00 81.56 104 ALA A CA 1
ATOM 763 C C . ALA A 1 104 ? -5.980 4.132 7.627 1.00 81.56 104 ALA A C 1
ATOM 765 O O . ALA A 1 104 ? -7.074 4.685 7.751 1.00 81.56 104 ALA A O 1
ATOM 766 N N . GLU A 1 105 ? -5.866 2.801 7.650 1.00 81.12 105 GLU A N 1
ATOM 767 C CA . GLU A 1 105 ? -6.994 1.915 7.947 1.00 81.12 105 GLU A CA 1
ATOM 768 C C . GLU A 1 105 ? -7.473 2.076 9.396 1.00 81.12 105 GLU A C 1
ATOM 770 O O . GLU A 1 105 ? -8.679 2.178 9.634 1.00 81.12 105 GLU A O 1
ATOM 775 N N . PHE A 1 106 ? -6.551 2.144 10.358 1.00 75.38 106 PHE A N 1
ATOM 776 C CA . PHE A 1 106 ? -6.867 2.353 11.769 1.00 75.38 106 PHE A CA 1
ATOM 777 C C . PHE A 1 106 ? -7.611 3.674 11.996 1.00 75.38 106 PHE A C 1
ATOM 779 O O . PHE A 1 106 ? -8.665 3.685 12.636 1.00 75.38 106 PHE A O 1
ATOM 786 N N . LEU A 1 107 ? -7.119 4.773 11.416 1.00 76.06 107 LEU A N 1
ATOM 787 C CA . LEU A 1 107 ? -7.766 6.082 11.492 1.00 76.06 107 LEU A CA 1
ATOM 788 C C . LEU A 1 107 ? -9.163 6.054 10.865 1.00 76.06 107 LEU A C 1
ATOM 790 O O . LEU A 1 107 ? -10.115 6.504 11.496 1.00 76.06 107 LEU A O 1
ATOM 794 N N . ARG A 1 108 ? -9.325 5.429 9.690 1.00 74.88 108 ARG A N 1
ATOM 795 C CA . ARG A 1 108 ? -10.646 5.261 9.060 1.00 74.88 108 ARG A CA 1
ATOM 796 C C . ARG A 1 108 ? -11.616 4.475 9.935 1.00 74.88 108 ARG A C 1
ATOM 798 O O . ARG A 1 108 ? -12.759 4.895 10.065 1.00 74.88 108 ARG A O 1
ATOM 805 N N . ARG A 1 109 ? -11.180 3.368 10.549 1.00 71.06 109 ARG A N 1
ATOM 806 C CA . ARG A 1 109 ? -12.014 2.585 11.481 1.00 71.06 109 ARG A CA 1
ATOM 807 C C . ARG A 1 109 ? -12.437 3.425 12.685 1.00 71.06 109 ARG A C 1
ATOM 809 O O . ARG A 1 109 ? -13.602 3.417 13.074 1.00 71.06 109 ARG A O 1
ATOM 816 N N . ARG A 1 110 ? -11.508 4.206 13.239 1.00 68.38 110 ARG A N 1
ATOM 817 C CA . ARG A 1 110 ? -11.787 5.116 14.355 1.00 68.38 110 ARG A CA 1
ATOM 818 C C . ARG A 1 110 ? -12.781 6.212 13.970 1.00 68.38 110 ARG A C 1
ATOM 820 O O . ARG A 1 110 ? -13.641 6.560 14.778 1.00 68.38 110 ARG A O 1
ATOM 827 N N . ASP A 1 111 ? -12.687 6.738 12.755 1.00 65.25 111 ASP A N 1
ATOM 828 C CA . ASP A 1 111 ? -13.587 7.770 12.236 1.00 65.25 111 ASP A CA 1
ATOM 829 C C . ASP A 1 111 ? -14.975 7.201 11.912 1.00 65.25 111 ASP A C 1
ATOM 831 O O . ASP A 1 111 ? -15.983 7.845 12.198 1.00 65.25 111 ASP A O 1
ATOM 835 N N . THR A 1 112 ? -15.073 5.964 11.413 1.00 57.19 112 THR A N 1
ATOM 836 C CA . THR A 1 112 ? -16.372 5.288 11.252 1.00 57.19 112 THR A CA 1
ATOM 837 C C . THR A 1 112 ? -17.041 5.008 12.595 1.00 57.19 112 THR A C 1
ATOM 839 O O . THR A 1 112 ? -18.249 5.213 12.718 1.00 57.19 112 THR A O 1
ATOM 842 N N . ASP A 1 113 ? -16.257 4.639 13.614 1.00 55.41 113 ASP A N 1
ATOM 843 C CA . ASP A 1 113 ? -16.744 4.399 14.978 1.00 55.41 113 ASP A CA 1
ATOM 844 C C . ASP A 1 113 ? -17.129 5.697 15.715 1.00 55.41 113 ASP A C 1
ATOM 846 O O . ASP A 1 113 ? -17.941 5.672 16.641 1.00 55.41 113 ASP A O 1
ATOM 850 N N . SER A 1 114 ? -16.559 6.842 15.324 1.00 53.25 114 SER A N 1
ATOM 851 C CA . SER A 1 114 ? -16.808 8.142 15.966 1.00 53.25 114 SER A CA 1
ATOM 852 C C . SER A 1 114 ? -17.738 9.080 15.186 1.00 53.25 114 SER A C 1
ATOM 854 O O . SER A 1 114 ? -18.263 10.021 15.782 1.00 53.25 114 SER A O 1
ATOM 856 N N . GLY A 1 115 ? -17.992 8.823 13.897 1.00 48.50 115 GLY A N 1
ATOM 857 C CA . GLY A 1 115 ? -18.580 9.809 12.982 1.00 48.50 115 GLY A CA 1
ATOM 858 C C . GLY A 1 115 ? -19.861 9.425 12.239 1.00 48.50 115 GLY A C 1
ATOM 859 O O . GLY A 1 115 ? -20.407 10.284 11.551 1.00 48.50 115 GLY A O 1
ATOM 860 N N . THR A 1 116 ? -20.405 8.207 12.355 1.00 45.28 116 THR A N 1
ATOM 861 C CA . THR A 1 116 ? -21.671 7.879 11.664 1.00 45.28 116 THR A CA 1
ATOM 862 C C . THR A 1 116 ? -22.738 7.322 12.598 1.00 45.28 116 THR A C 1
ATOM 864 O O . THR A 1 116 ? -22.582 6.292 13.244 1.00 45.28 116 THR A O 1
ATOM 867 N N . GLY A 1 117 ? -23.881 8.009 12.642 1.00 50.91 117 GLY A N 1
ATOM 868 C CA . GLY A 1 117 ? -25.103 7.602 13.338 1.00 50.91 117 GLY A CA 1
ATOM 869 C C . GLY A 1 117 ? -25.808 6.384 12.727 1.00 50.91 117 GLY A C 1
ATOM 870 O O . GLY A 1 117 ? -27.035 6.333 12.744 1.00 50.91 117 GLY A O 1
ATOM 871 N N . ALA A 1 118 ? -25.063 5.407 12.205 1.00 46.78 118 ALA A N 1
ATOM 872 C CA . ALA A 1 118 ? -25.583 4.189 11.596 1.00 46.78 118 ALA A CA 1
ATOM 873 C C . ALA A 1 118 ? -25.240 2.950 12.446 1.00 46.78 118 ALA A C 1
ATOM 875 O O . ALA A 1 118 ? -24.342 2.171 12.146 1.00 46.78 118 ALA A O 1
ATOM 876 N N . GLY A 1 119 ? -26.011 2.770 13.519 1.00 52.12 119 GLY A N 1
ATOM 877 C CA . GLY A 1 119 ? -26.543 1.458 13.910 1.00 52.12 119 GLY A CA 1
ATOM 878 C C . GLY A 1 119 ? -25.616 0.352 14.425 1.00 52.12 119 GLY A C 1
ATOM 879 O O . GLY A 1 119 ? -26.152 -0.692 14.776 1.00 52.12 119 GLY A O 1
ATOM 880 N N . HIS A 1 120 ? -24.298 0.530 14.534 1.00 52.56 120 HIS A N 1
ATOM 881 C CA . HIS A 1 120 ? -23.434 -0.463 15.183 1.00 52.56 120 HIS A CA 1
ATOM 882 C C . HIS A 1 120 ? -22.903 0.065 16.509 1.00 52.56 120 HIS A C 1
ATOM 884 O O . HIS A 1 120 ? -22.117 1.003 16.573 1.00 52.56 120 HIS A O 1
ATOM 890 N N . ALA A 1 121 ? -23.346 -0.571 17.584 1.00 60.69 121 ALA A N 1
ATOM 891 C CA . ALA A 1 121 ? -22.736 -0.452 18.888 1.00 60.69 121 ALA A CA 1
ATOM 892 C C . ALA A 1 121 ? -21.286 -0.925 18.808 1.00 60.69 121 ALA A C 1
ATOM 894 O O . ALA A 1 121 ? -21.044 -2.117 18.605 1.00 60.69 121 ALA A O 1
ATOM 895 N N . SER A 1 122 ? -20.319 -0.032 18.996 1.00 69.44 122 SER A N 1
ATOM 896 C CA . SER A 1 122 ? -18.939 -0.482 19.169 1.00 69.44 122 SER A CA 1
ATOM 897 C C . SER A 1 122 ? -18.829 -1.311 20.461 1.00 69.44 122 SER A C 1
ATOM 899 O O . SER A 1 122 ? -19.588 -1.115 21.417 1.00 69.44 122 SER A O 1
ATOM 901 N N . ALA A 1 123 ? -17.852 -2.219 20.550 1.00 76.88 123 ALA A N 1
ATOM 902 C CA . ALA A 1 123 ? -17.543 -2.901 21.816 1.00 76.88 123 ALA A CA 1
ATOM 903 C C . ALA A 1 123 ? -17.274 -1.891 22.952 1.00 76.88 123 ALA A C 1
ATOM 905 O O . ALA A 1 123 ? -17.591 -2.135 24.117 1.00 76.88 123 ALA A O 1
ATOM 906 N N . LEU A 1 124 ? -16.758 -0.714 22.592 1.00 77.50 124 LEU A N 1
ATOM 907 C CA . LEU A 1 124 ? -16.557 0.405 23.494 1.00 77.50 124 LEU A CA 1
ATOM 908 C C . LEU A 1 124 ? -17.879 1.004 23.997 1.00 77.50 124 LEU A C 1
ATOM 910 O O . LEU A 1 124 ? -17.960 1.333 25.175 1.00 77.50 124 LEU A O 1
ATOM 914 N N . ASP A 1 125 ? -18.925 1.109 23.171 1.00 83.44 125 ASP A N 1
ATOM 915 C CA . ASP A 1 125 ? -20.247 1.573 23.621 1.00 83.44 125 ASP A CA 1
ATOM 916 C C . ASP A 1 125 ? -20.864 0.623 24.652 1.00 83.44 125 ASP A C 1
ATOM 918 O O . ASP A 1 125 ? -21.431 1.093 25.639 1.00 83.44 125 ASP A O 1
ATOM 922 N N . ARG A 1 126 ? -20.684 -0.699 24.495 1.00 85.25 126 ARG A N 1
ATOM 923 C CA . ARG A 1 126 ? -21.077 -1.666 25.537 1.00 85.25 126 ARG A CA 1
ATOM 924 C C . ARG A 1 126 ? -20.323 -1.423 26.840 1.00 85.25 126 ARG A C 1
ATOM 926 O O . ARG A 1 126 ? -20.952 -1.337 27.888 1.00 85.25 126 ARG A O 1
ATOM 933 N N . ILE A 1 127 ? -18.995 -1.289 26.782 1.00 84.38 127 ILE A N 1
ATOM 934 C CA . ILE A 1 127 ? -18.162 -1.045 27.972 1.00 84.38 127 ILE A CA 1
ATOM 935 C C . ILE A 1 127 ? -18.569 0.264 28.653 1.00 84.38 127 ILE A C 1
ATOM 937 O O . ILE A 1 127 ? -18.716 0.308 29.871 1.00 84.38 127 ILE A O 1
ATOM 941 N N . ARG A 1 128 ? -18.786 1.329 27.876 1.00 85.56 128 ARG A N 1
ATOM 942 C CA . ARG A 1 128 ? -19.244 2.622 28.392 1.00 85.56 128 ARG A CA 1
ATOM 943 C C . ARG A 1 128 ? -20.619 2.501 29.045 1.00 85.56 128 ARG A C 1
ATOM 945 O O . ARG A 1 128 ? -20.800 3.013 30.140 1.00 85.56 128 ARG A O 1
ATOM 952 N N . CYS A 1 129 ? -21.550 1.779 28.426 1.00 86.44 129 CYS A N 1
ATOM 953 C CA . CYS A 1 129 ? -22.879 1.546 28.983 1.00 86.44 129 CYS A CA 1
ATOM 954 C C . CYS A 1 129 ? -22.839 0.767 30.309 1.00 86.44 129 CYS A C 1
ATOM 956 O O . CYS A 1 129 ? -23.526 1.133 31.257 1.00 86.44 129 CYS A O 1
ATOM 958 N N . THR A 1 130 ? -22.038 -0.301 30.404 1.00 83.75 130 THR A N 1
ATOM 959 C CA . THR A 1 130 ? -22.044 -1.186 31.582 1.00 83.75 130 THR A CA 1
ATOM 960 C C . THR A 1 130 ? -21.107 -0.744 32.701 1.00 83.75 130 THR A C 1
ATOM 962 O O . THR A 1 130 ? -21.322 -1.137 33.848 1.00 83.75 130 THR A O 1
ATOM 965 N N . ARG A 1 131 ? -20.066 0.044 32.394 1.00 82.88 131 ARG A N 1
ATOM 966 C CA . ARG A 1 131 ? -19.008 0.394 33.358 1.00 82.88 131 ARG A CA 1
ATOM 967 C C . ARG A 1 131 ? -18.870 1.876 33.673 1.00 82.88 131 ARG A C 1
ATOM 969 O O . ARG A 1 131 ? -18.232 2.190 34.674 1.00 82.88 131 ARG A O 1
ATOM 976 N N . MET A 1 132 ? -19.405 2.778 32.853 1.00 84.88 132 MET A N 1
ATOM 977 C CA . MET A 1 132 ? -19.355 4.214 33.145 1.00 84.88 132 MET A CA 1
ATOM 978 C C . MET A 1 132 ? -20.659 4.699 33.778 1.00 84.88 132 MET A C 1
ATOM 980 O O . MET A 1 132 ? -21.689 4.038 33.698 1.00 84.88 132 MET A O 1
ATOM 984 N N . SER A 1 133 ? -20.601 5.867 34.414 1.00 81.50 133 SER A N 1
ATOM 985 C CA . SER A 1 133 ? -21.744 6.581 34.982 1.00 81.50 133 SER A CA 1
ATOM 986 C C . SER A 1 133 ? -21.974 7.917 34.261 1.00 81.50 133 SER A C 1
ATOM 988 O O . SER A 1 133 ? -21.092 8.421 33.563 1.00 81.50 133 SER A O 1
ATOM 990 N N . GLY A 1 134 ? -23.170 8.491 34.426 1.00 76.81 134 GLY A N 1
ATOM 991 C CA . GLY A 1 134 ? -23.539 9.807 33.888 1.00 76.81 134 GLY A CA 1
ATOM 992 C C . GLY A 1 134 ? -24.091 9.798 32.457 1.00 76.81 134 GLY A C 1
ATOM 993 O O . GLY A 1 134 ? -24.259 8.751 31.830 1.00 76.81 134 GLY A O 1
ATOM 994 N N . ASP A 1 135 ? -24.369 10.992 31.930 1.00 73.62 135 ASP A N 1
ATOM 995 C CA . ASP A 1 135 ? -25.121 11.190 30.677 1.00 73.62 135 ASP A CA 1
ATOM 996 C C . ASP A 1 135 ? -24.414 10.609 29.443 1.00 73.62 135 ASP A C 1
ATOM 998 O O . ASP A 1 135 ? -25.045 10.068 28.532 1.00 73.62 135 ASP A O 1
ATOM 1002 N N . ALA A 1 136 ? -23.078 10.629 29.438 1.00 75.75 136 ALA A N 1
ATOM 1003 C CA . ALA A 1 136 ? -22.280 10.012 28.382 1.00 75.75 136 ALA A CA 1
ATOM 1004 C C . ALA A 1 136 ? -22.456 8.480 28.326 1.00 75.75 136 ALA A C 1
ATOM 1006 O O . ALA A 1 136 ? -22.406 7.893 27.239 1.00 75.75 136 ALA A O 1
ATOM 1007 N N . ALA A 1 137 ? -22.689 7.831 29.475 1.00 85.25 137 ALA A N 1
ATOM 1008 C CA . ALA A 1 137 ? -22.953 6.397 29.554 1.00 85.25 137 ALA A CA 1
ATOM 1009 C C . ALA A 1 137 ? -24.361 6.058 29.038 1.00 85.25 137 ALA A C 1
ATOM 1011 O O . ALA A 1 137 ? -24.520 5.080 28.309 1.00 85.25 137 ALA A O 1
ATOM 1012 N N . LEU A 1 138 ? -25.361 6.905 29.316 1.00 86.12 138 LEU A N 1
ATOM 1013 C CA . LEU A 1 138 ? -26.714 6.764 28.759 1.00 86.12 138 LEU A CA 1
ATOM 1014 C C . LEU A 1 138 ? -26.709 6.844 27.230 1.00 86.12 138 LEU A C 1
ATOM 1016 O O . LEU A 1 138 ? -27.249 5.956 26.569 1.00 86.12 138 LEU A O 1
ATOM 1020 N N . ALA A 1 139 ? -26.024 7.838 26.661 1.00 82.12 139 ALA A N 1
ATOM 1021 C CA . ALA A 1 139 ? -25.892 7.967 25.211 1.00 82.12 139 ALA A CA 1
ATOM 1022 C C . ALA A 1 139 ? -25.187 6.748 24.581 1.00 82.12 139 ALA A C 1
ATOM 1024 O O . ALA A 1 139 ? -25.538 6.318 23.478 1.00 82.12 139 ALA A O 1
ATOM 1025 N N . ALA A 1 140 ? -24.206 6.164 25.281 1.00 84.94 140 ALA A N 1
ATOM 1026 C CA . ALA A 1 140 ? -23.566 4.918 24.864 1.00 84.94 140 ALA A CA 1
ATOM 1027 C C . ALA A 1 140 ? -24.525 3.720 24.934 1.00 84.94 140 ALA A C 1
ATOM 1029 O O . ALA A 1 140 ? -24.576 2.948 23.981 1.00 84.94 140 ALA A O 1
ATOM 1030 N N . CYS A 1 141 ? -25.346 3.600 25.984 1.00 84.56 141 CYS A N 1
ATOM 1031 C CA . CYS A 1 141 ? -26.385 2.569 26.069 1.00 84.56 141 CYS A CA 1
ATOM 1032 C C . CYS A 1 141 ? -27.411 2.671 24.934 1.00 84.56 141 CYS A C 1
ATOM 1034 O O . CYS A 1 141 ? -27.823 1.653 24.387 1.00 84.56 141 CYS A O 1
ATOM 1036 N N . GLU A 1 142 ? -27.814 3.880 24.540 1.00 83.56 142 GLU A N 1
ATOM 1037 C CA . GLU A 1 142 ? -28.777 4.085 23.449 1.00 83.56 142 GLU A CA 1
ATOM 1038 C C . GLU A 1 142 ? -28.208 3.738 22.073 1.00 83.56 142 GLU A C 1
ATOM 1040 O O . GLU A 1 142 ? -28.919 3.218 21.211 1.00 83.56 142 GLU A O 1
ATOM 1045 N N . ARG A 1 143 ? -26.915 3.990 21.843 1.00 83.31 143 ARG A N 1
ATOM 1046 C CA . ARG A 1 143 ? -26.221 3.453 20.664 1.00 83.31 143 ARG A CA 1
ATOM 1047 C C . ARG A 1 143 ? -26.096 1.932 20.748 1.00 83.31 143 ARG A C 1
ATOM 1049 O O . ARG A 1 143 ? -26.346 1.256 19.754 1.00 83.31 143 ARG A O 1
ATOM 1056 N N . ALA A 1 144 ? -25.796 1.403 21.935 1.00 83.56 144 ALA A N 1
ATOM 1057 C CA . ALA A 1 144 ? -25.611 -0.024 22.159 1.00 83.56 144 ALA A CA 1
ATOM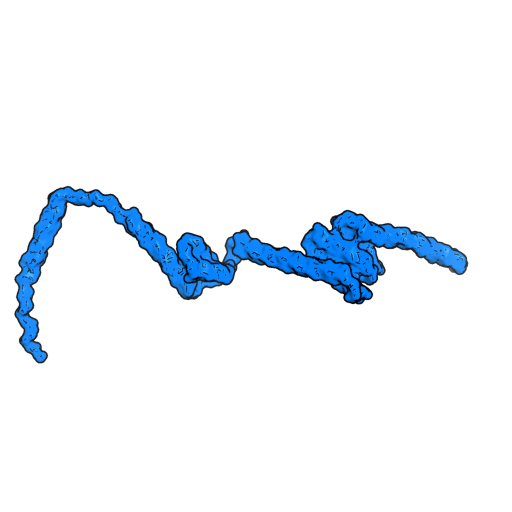 1058 C C . ALA A 1 144 ? -26.878 -0.847 21.864 1.00 83.56 144 ALA A C 1
ATOM 1060 O O . ALA A 1 144 ? -26.851 -1.835 21.129 1.00 83.56 144 ALA A O 1
ATOM 1061 N N . LEU A 1 145 ? -28.011 -0.370 22.375 1.00 84.56 145 LEU A N 1
ATOM 1062 C CA . LEU A 1 145 ? -29.323 -0.990 22.211 1.00 84.56 145 LEU A CA 1
ATOM 1063 C C . LEU A 1 145 ? -29.897 -0.836 20.801 1.00 84.56 145 LEU A C 1
ATOM 1065 O O . LEU A 1 145 ? -30.730 -1.640 20.409 1.00 84.56 145 LEU A O 1
ATOM 1069 N N . ARG A 1 146 ? -29.453 0.140 19.999 1.00 80.94 146 ARG A N 1
ATOM 1070 C CA . ARG A 1 146 ? -29.847 0.197 18.580 1.00 80.94 146 ARG A CA 1
ATOM 1071 C C . ARG A 1 146 ? -29.330 -1.003 17.788 1.00 80.94 146 ARG A C 1
ATOM 1073 O O . ARG A 1 146 ? -30.033 -1.478 16.905 1.00 80.94 146 ARG A O 1
ATOM 1080 N N . ALA A 1 147 ? -28.139 -1.498 18.125 1.00 76.69 147 ALA A N 1
ATOM 1081 C CA . ALA A 1 147 ? -27.562 -2.679 17.486 1.00 76.69 147 ALA A CA 1
ATOM 1082 C C . ALA A 1 147 ? -28.061 -3.994 18.103 1.00 76.69 147 ALA A C 1
ATOM 1084 O O . ALA A 1 147 ? -28.176 -4.995 17.402 1.00 76.69 147 ALA A O 1
ATOM 1085 N N . ALA A 1 148 ? -28.367 -3.997 19.405 1.00 74.44 148 ALA A N 1
ATOM 1086 C CA . ALA A 1 148 ? -28.879 -5.166 20.120 1.00 74.44 148 ALA A CA 1
ATOM 1087 C C . ALA A 1 148 ? -30.064 -4.793 21.038 1.00 74.44 148 ALA A C 1
ATOM 1089 O O . ALA A 1 148 ? -29.892 -4.695 22.255 1.00 74.44 148 ALA A O 1
ATOM 1090 N N . PRO A 1 149 ? -31.280 -4.600 20.487 1.00 78.50 149 PRO A N 1
ATOM 1091 C CA . PRO A 1 149 ? -32.425 -4.089 21.253 1.00 78.50 149 PRO A CA 1
ATOM 1092 C C . PRO A 1 149 ? -32.876 -4.985 22.411 1.00 78.50 149 PRO A C 1
ATOM 1094 O O . PRO A 1 149 ? -33.445 -4.493 23.381 1.00 78.50 149 PRO A O 1
ATOM 1097 N N . GLY A 1 150 ? -32.632 -6.295 22.308 1.00 77.38 150 GLY A N 1
ATOM 1098 C CA . GLY A 1 150 ? -33.025 -7.298 23.301 1.00 77.38 150 GLY A CA 1
ATOM 1099 C C . GLY A 1 150 ? -31.932 -7.684 24.298 1.00 77.38 150 GLY A C 1
ATOM 1100 O O . GLY A 1 150 ? -32.099 -8.663 25.021 1.00 77.38 150 GLY A O 1
ATOM 1101 N N . ASP A 1 151 ? -30.798 -6.981 24.327 1.00 81.81 151 ASP A N 1
ATOM 1102 C CA . ASP A 1 151 ? -29.712 -7.325 25.242 1.00 81.81 151 ASP A CA 1
ATOM 1103 C C . ASP A 1 151 ? -30.060 -6.940 26.691 1.00 81.81 151 ASP A C 1
ATOM 1105 O O . ASP A 1 151 ? -30.124 -5.762 27.056 1.00 81.81 151 ASP A O 1
ATOM 1109 N N . ALA A 1 152 ? -30.277 -7.957 27.526 1.00 82.44 152 ALA A N 1
ATOM 1110 C CA . ALA A 1 152 ? -30.683 -7.791 28.918 1.00 82.44 152 ALA A CA 1
ATOM 1111 C C . ALA A 1 152 ? -29.643 -7.039 29.769 1.00 82.44 152 ALA A C 1
ATOM 1113 O O . ALA A 1 152 ? -30.017 -6.294 30.677 1.00 82.44 152 ALA A O 1
ATOM 1114 N N . GLU A 1 153 ? -28.350 -7.194 29.475 1.00 84.19 153 GLU A N 1
ATOM 1115 C CA . GLU A 1 153 ? -27.274 -6.524 30.209 1.00 84.19 153 GLU A CA 1
ATOM 1116 C C . GLU A 1 153 ? -27.285 -5.017 29.919 1.00 84.19 153 GLU A C 1
ATOM 1118 O O . GLU A 1 153 ? -27.199 -4.199 30.840 1.00 84.19 153 GLU A O 1
ATOM 1123 N N . LEU A 1 154 ? -27.463 -4.645 28.649 1.00 85.88 154 LEU A N 1
ATOM 1124 C CA . LEU A 1 154 ? -27.547 -3.247 28.223 1.00 85.88 154 LEU A CA 1
ATOM 1125 C C . LEU A 1 154 ? -28.831 -2.567 28.717 1.00 85.88 154 LEU A C 1
ATOM 1127 O O . LEU A 1 154 ? -28.786 -1.412 29.145 1.00 85.88 154 LEU A O 1
ATOM 1131 N N . LEU A 1 155 ? -29.962 -3.278 28.720 1.00 85.50 155 LEU A N 1
ATOM 1132 C CA . LEU A 1 155 ? -31.222 -2.779 29.280 1.00 85.50 155 LEU A CA 1
ATOM 1133 C C . LEU A 1 155 ? -31.108 -2.535 30.792 1.00 85.50 155 LEU A C 1
ATOM 1135 O O . LEU A 1 155 ? -31.492 -1.468 31.276 1.00 85.50 155 LEU A O 1
ATOM 1139 N N . ALA A 1 156 ? -30.519 -3.478 31.533 1.00 84.88 156 ALA A N 1
ATOM 1140 C CA . ALA A 1 156 ? -30.287 -3.333 32.969 1.00 84.88 156 ALA A CA 1
ATOM 1141 C C . ALA A 1 156 ? -29.298 -2.199 33.287 1.00 84.88 156 ALA A C 1
ATOM 1143 O O . ALA A 1 156 ? -29.480 -1.450 34.249 1.00 84.88 156 ALA A O 1
ATOM 1144 N N . ALA A 1 157 ? -28.244 -2.043 32.483 1.00 87.50 157 ALA A N 1
ATOM 1145 C CA . ALA A 1 157 ? -27.302 -0.936 32.608 1.00 87.50 157 ALA A CA 1
ATOM 1146 C C . ALA A 1 157 ? -27.975 0.425 32.357 1.00 87.50 157 ALA A C 1
ATOM 1148 O O . ALA A 1 157 ? -27.862 1.317 33.199 1.00 87.50 157 ALA A O 1
ATOM 1149 N N . ARG A 1 158 ? -28.765 0.562 31.282 1.00 89.00 158 ARG A N 1
ATOM 1150 C CA . ARG A 1 158 ? -29.529 1.787 30.994 1.00 89.00 158 ARG A CA 1
ATOM 1151 C C . ARG A 1 158 ? -30.510 2.129 32.114 1.00 89.00 158 ARG A C 1
ATOM 1153 O O . ARG A 1 158 ? -30.584 3.289 32.504 1.00 89.00 158 ARG A O 1
ATOM 1160 N N . ALA A 1 159 ? -31.228 1.142 32.651 1.00 84.50 159 ALA A N 1
ATOM 1161 C CA . ALA A 1 159 ? -32.167 1.352 33.753 1.00 84.50 159 ALA A CA 1
ATOM 1162 C C . ALA A 1 159 ? -31.464 1.879 35.015 1.00 84.50 159 ALA A C 1
ATOM 1164 O O . ALA A 1 159 ? -31.929 2.841 35.623 1.00 84.50 159 ALA A O 1
ATOM 1165 N N . ARG A 1 160 ? -30.304 1.309 35.372 1.00 85.44 160 ARG A N 1
ATOM 1166 C CA . ARG A 1 160 ? -29.487 1.798 36.497 1.00 85.44 160 ARG A CA 1
ATOM 1167 C C . ARG A 1 160 ? -29.026 3.238 36.287 1.00 85.44 160 ARG A C 1
ATOM 1169 O O . ARG A 1 160 ? -29.085 4.027 37.222 1.00 85.44 160 ARG A O 1
ATOM 1176 N N . LEU A 1 161 ? -28.608 3.586 35.071 1.00 84.12 161 LEU A N 1
ATOM 1177 C CA . LEU A 1 161 ? -28.164 4.939 34.733 1.00 84.12 161 LEU A CA 1
ATOM 1178 C C . LEU A 1 161 ? -29.321 5.955 34.712 1.00 84.12 161 LEU A C 1
ATOM 1180 O O . LEU A 1 161 ? -29.165 7.059 35.224 1.00 84.12 161 LEU A O 1
ATOM 1184 N N . GLY A 1 162 ? -30.490 5.573 34.187 1.00 69.69 162 GLY A N 1
ATOM 1185 C CA . GLY A 1 162 ? -31.697 6.410 34.154 1.00 69.69 162 GLY A CA 1
ATOM 1186 C C . GLY A 1 162 ? -32.372 6.573 35.520 1.00 69.69 162 GLY A C 1
ATOM 1187 O O . GLY A 1 162 ? -33.015 7.590 35.779 1.00 69.69 162 GLY A O 1
ATOM 1188 N N . GLY A 1 163 ? -32.163 5.620 36.434 1.00 61.88 163 GLY A N 1
ATOM 1189 C CA . GLY A 1 163 ? -32.569 5.742 37.834 1.00 61.88 163 GLY A CA 1
ATOM 1190 C C . GLY A 1 163 ? -31.836 6.869 38.569 1.00 61.88 163 GLY A C 1
ATOM 1191 O O . GLY A 1 163 ? -32.423 7.512 39.435 1.00 61.88 163 GLY A O 1
ATOM 1192 N N . VAL A 1 164 ? -30.592 7.186 38.189 1.00 53.41 164 VAL A N 1
ATOM 1193 C CA . VAL A 1 164 ? -29.830 8.296 38.793 1.00 53.41 164 VAL A CA 1
ATOM 1194 C C . VAL A 1 164 ? -30.389 9.656 38.357 1.00 53.41 164 VAL A C 1
ATOM 1196 O O . VAL A 1 164 ? -30.498 10.563 39.182 1.00 53.41 164 VAL A O 1
ATOM 1199 N N . THR A 1 165 ? -30.828 9.795 37.102 1.00 48.00 165 THR A N 1
ATOM 1200 C CA . THR A 1 165 ? -31.456 11.033 36.607 1.00 48.00 165 THR A CA 1
ATOM 1201 C C . THR A 1 165 ? -32.883 11.212 37.123 1.00 48.00 165 THR A C 1
ATOM 1203 O O . THR A 1 165 ? -33.283 12.336 37.414 1.00 48.00 165 THR A O 1
ATOM 1206 N N . GLN A 1 166 ? -33.643 10.125 37.316 1.00 44.41 166 GLN A N 1
ATOM 1207 C CA . GLN A 1 166 ? -34.979 10.204 37.918 1.00 44.41 166 GLN A CA 1
ATOM 1208 C C . GLN A 1 166 ? -34.924 10.544 39.410 1.00 44.41 166 GLN A C 1
ATOM 1210 O O . GLN A 1 166 ? -35.712 11.366 39.855 1.00 44.41 166 GLN A O 1
ATOM 1215 N N . ILE A 1 167 ? -33.967 10.014 40.179 1.00 46.34 167 ILE A N 1
ATOM 1216 C CA . ILE A 1 167 ? -33.805 10.393 41.596 1.00 46.34 167 ILE A CA 1
ATOM 1217 C C . ILE A 1 167 ? -33.354 11.859 41.732 1.00 46.34 167 ILE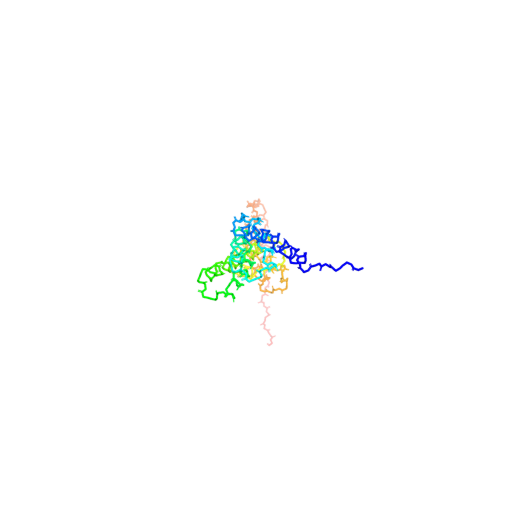 A C 1
ATOM 1219 O O . ILE A 1 167 ? -33.802 12.554 42.643 1.00 46.34 167 ILE A O 1
ATOM 1223 N N . ALA A 1 168 ? -32.512 12.358 40.820 1.00 43.59 168 ALA A N 1
ATOM 1224 C CA . ALA A 1 168 ? -32.128 13.770 40.796 1.00 43.59 168 ALA A CA 1
ATOM 1225 C C . ALA A 1 168 ? -33.308 14.689 40.423 1.00 43.59 168 ALA A C 1
ATOM 1227 O O . ALA A 1 168 ? -33.511 15.703 41.085 1.00 43.59 168 ALA A O 1
ATOM 1228 N N . ALA A 1 169 ? -34.122 14.305 39.433 1.00 38.34 169 ALA A N 1
ATOM 1229 C CA . ALA A 1 169 ? -35.312 15.054 39.023 1.00 38.34 169 ALA A CA 1
ATOM 1230 C C . ALA A 1 169 ? -36.436 15.024 40.078 1.00 38.34 169 ALA A C 1
ATOM 1232 O O . ALA A 1 169 ? -37.090 16.041 40.304 1.00 38.34 169 ALA A O 1
ATOM 1233 N N . LEU A 1 170 ? -36.617 13.897 40.776 1.00 42.44 170 LEU A N 1
ATOM 1234 C CA . LEU A 1 170 ? -37.590 13.761 41.867 1.00 42.44 170 LEU A CA 1
ATOM 1235 C C . LEU A 1 170 ? -37.198 14.571 43.111 1.00 42.44 170 LEU A C 1
ATOM 1237 O O . LEU A 1 170 ? -38.073 15.047 43.823 1.00 42.44 170 LEU A O 1
ATOM 1241 N N . ARG A 1 171 ? -35.897 14.795 43.352 1.00 44.41 171 ARG A N 1
ATOM 1242 C CA . ARG A 1 171 ? -35.423 15.707 44.413 1.00 44.41 171 ARG A CA 1
ATOM 1243 C C . ARG A 1 171 ? -35.658 17.181 44.095 1.00 44.41 171 ARG A C 1
ATOM 1245 O O . ARG A 1 171 ? -35.701 17.992 45.010 1.00 44.41 171 ARG A O 1
ATOM 1252 N N . THR A 1 172 ? -35.786 17.533 42.818 1.00 43.16 172 THR A N 1
ATOM 1253 C CA . THR A 1 172 ? -36.086 18.908 42.389 1.00 43.16 172 THR A CA 1
ATOM 1254 C C . THR A 1 172 ? -37.580 19.183 42.222 1.00 43.16 172 THR A C 1
ATOM 1256 O O . THR A 1 172 ? -37.951 20.337 42.038 1.00 43.16 172 THR A O 1
ATOM 1259 N N . SER A 1 173 ? -38.433 18.152 42.279 1.00 37.91 173 SER A N 1
ATOM 1260 C CA . SER A 1 173 ? -39.891 18.272 42.136 1.00 37.91 173 SER A CA 1
ATOM 1261 C C . SER A 1 173 ? -40.668 18.156 43.451 1.00 37.91 173 SER A C 1
ATOM 1263 O O . SER A 1 173 ? -41.894 18.108 43.412 1.00 37.91 173 SER A O 1
ATOM 1265 N N . GLU A 1 174 ? -40.002 18.109 44.609 1.00 38.91 174 GLU A N 1
ATOM 1266 C CA . GLU A 1 174 ? -40.668 18.454 45.869 1.00 38.91 174 GLU A CA 1
ATOM 1267 C C . GLU A 1 174 ? -40.753 19.986 45.951 1.00 38.91 174 GLU A C 1
ATOM 1269 O O . GLU A 1 174 ? -39.761 20.687 46.149 1.00 38.91 174 GLU A O 1
ATOM 1274 N N . GLU A 1 175 ? -41.958 20.487 45.683 1.00 37.78 175 GLU A N 1
ATOM 1275 C CA . GLU A 1 175 ? -42.395 21.883 45.742 1.00 37.78 175 GLU A CA 1
ATOM 1276 C C . GLU A 1 175 ? -41.973 22.632 47.026 1.00 37.78 175 GLU A C 1
ATOM 1278 O O . GLU A 1 175 ? -41.751 22.025 48.077 1.00 37.78 175 GLU A O 1
ATOM 1283 N N . PRO A 1 176 ? -41.896 23.980 46.971 1.00 41.22 176 PRO A N 1
ATOM 1284 C CA . PRO A 1 176 ? -41.532 24.804 48.115 1.00 41.22 176 PRO A CA 1
ATOM 1285 C C . PRO A 1 176 ? -42.539 24.636 49.254 1.00 41.22 176 PRO A C 1
ATOM 1287 O O . PRO A 1 176 ? -43.745 24.534 49.036 1.00 41.22 176 PRO A O 1
ATOM 1290 N N . ALA A 1 177 ? -42.025 24.669 50.482 1.00 46.69 177 ALA A N 1
ATOM 1291 C CA . ALA A 1 177 ? -42.789 24.632 51.719 1.00 46.69 177 ALA A CA 1
ATOM 1292 C C . ALA A 1 177 ? -43.879 25.722 51.761 1.00 46.69 177 ALA A C 1
ATOM 1294 O O . ALA A 1 177 ? -43.653 26.833 52.238 1.00 46.69 177 ALA A O 1
ATOM 1295 N N . VAL A 1 178 ? -45.089 25.389 51.313 1.00 50.34 178 VAL A N 1
ATOM 1296 C CA . VAL A 1 178 ? -46.301 26.087 51.731 1.00 50.34 178 VAL A CA 1
ATOM 1297 C C . VAL A 1 178 ? -46.706 25.452 53.050 1.00 50.34 178 VAL A C 1
ATOM 1299 O O . VAL A 1 178 ? -47.280 24.367 53.096 1.00 50.34 178 VAL A O 1
ATOM 1302 N N . THR A 1 179 ? -46.364 26.114 54.152 1.00 50.81 179 THR A N 1
ATOM 1303 C CA . THR A 1 179 ? -46.984 25.822 55.444 1.00 50.81 179 THR A CA 1
ATOM 1304 C C . THR A 1 179 ? -48.497 25.995 55.275 1.00 50.81 179 THR A C 1
ATOM 1306 O O . THR A 1 179 ? -48.921 27.114 54.965 1.00 50.81 179 THR A O 1
ATOM 1309 N N . PRO A 1 180 ? -49.321 24.943 55.432 1.00 50.81 180 PRO A N 1
ATOM 1310 C CA . PRO A 1 180 ? -50.764 25.105 55.341 1.00 50.81 180 PRO A CA 1
ATOM 1311 C C . PRO A 1 180 ? -51.227 26.066 56.447 1.00 50.81 180 PRO A C 1
ATOM 1313 O O . PRO A 1 180 ? -50.629 26.077 57.533 1.00 50.81 180 PRO A O 1
ATOM 1316 N N . PRO A 1 181 ? -52.249 26.906 56.201 1.00 55.47 181 PRO A N 1
ATOM 1317 C CA . PRO A 1 181 ? -52.722 27.856 57.198 1.00 55.47 181 PRO A CA 1
ATOM 1318 C C . PRO A 1 181 ? -53.100 27.118 58.499 1.00 55.47 181 PRO A C 1
ATOM 1320 O O . PRO A 1 181 ? -53.597 25.989 58.437 1.00 55.47 181 PRO A O 1
ATOM 1323 N N . PRO A 1 182 ? -52.889 27.727 59.685 1.00 56.62 182 PRO A N 1
ATOM 1324 C CA . PRO A 1 182 ? -52.987 27.053 60.990 1.00 56.62 182 PRO A CA 1
ATOM 1325 C C . PRO A 1 182 ? -54.293 26.275 61.223 1.00 56.62 182 PRO A C 1
ATOM 1327 O O . PRO A 1 182 ? -54.329 25.300 61.974 1.00 56.62 182 PRO A O 1
ATOM 1330 N N . THR A 1 183 ? -55.364 26.692 60.554 1.00 55.03 183 THR A N 1
ATOM 1331 C CA . THR A 1 183 ? -56.695 26.088 60.592 1.00 55.03 183 THR A CA 1
ATOM 1332 C C . THR A 1 183 ? -56.734 24.665 60.031 1.00 55.03 183 THR A C 1
ATOM 1334 O O . THR A 1 183 ? -57.438 23.821 60.579 1.00 55.03 183 THR A O 1
ATOM 1337 N N . GLU A 1 184 ? -55.959 24.358 58.992 1.00 62.28 184 GLU A N 1
ATOM 1338 C CA . GLU A 1 184 ? -55.991 23.051 58.319 1.00 62.28 184 GLU A CA 1
ATOM 1339 C C . GLU A 1 184 ? -55.215 21.981 59.105 1.00 62.28 184 GLU A C 1
ATOM 1341 O O . GLU A 1 184 ? -55.631 20.824 59.210 1.00 62.28 184 GLU A O 1
ATOM 1346 N N . LEU A 1 185 ? -54.124 22.388 59.759 1.00 60.53 185 LEU A N 1
ATOM 1347 C CA . LEU A 1 185 ? -53.347 21.515 60.639 1.00 60.53 185 LEU A CA 1
ATOM 1348 C C . LEU A 1 185 ? -54.135 21.166 61.914 1.00 60.53 185 LEU A C 1
ATOM 1350 O O . LEU A 1 185 ? -54.119 20.018 62.362 1.00 60.53 185 LEU A O 1
ATOM 1354 N N . ALA A 1 186 ? -54.892 22.130 62.452 1.00 67.50 186 ALA A N 1
ATOM 1355 C CA . ALA A 1 186 ? -55.800 21.911 63.576 1.00 67.50 186 ALA A CA 1
ATOM 1356 C C . ALA A 1 186 ? -56.955 20.956 63.218 1.00 67.50 186 ALA A C 1
ATOM 1358 O O . ALA A 1 186 ? -57.286 20.071 64.008 1.00 67.50 186 ALA A O 1
ATOM 1359 N N . GLN A 1 187 ? -57.522 21.075 62.012 1.00 69.56 187 GLN A N 1
ATOM 1360 C CA . GLN A 1 187 ? -58.563 20.165 61.518 1.00 69.56 187 GLN A CA 1
ATOM 1361 C C . GLN A 1 187 ? -58.039 18.735 61.325 1.00 69.56 187 GLN A C 1
ATOM 1363 O O . GLN A 1 187 ? -58.695 17.780 61.741 1.00 69.56 187 GLN A O 1
ATOM 1368 N N . ARG A 1 188 ? -56.825 18.570 60.781 1.00 66.06 188 ARG A N 1
ATOM 1369 C CA . ARG A 1 188 ? -56.182 17.251 60.643 1.00 66.06 188 ARG A CA 1
ATOM 1370 C C . ARG A 1 188 ? -55.866 16.600 61.990 1.00 66.06 188 ARG A C 1
ATOM 1372 O O . ARG A 1 188 ? -56.092 15.404 62.155 1.00 66.06 188 ARG A O 1
ATOM 1379 N N . LEU A 1 189 ? -55.398 17.374 62.970 1.00 72.62 189 LEU A N 1
ATOM 1380 C CA . LEU A 1 189 ? -55.160 16.875 64.330 1.00 72.62 189 LEU A CA 1
ATOM 1381 C C . LEU A 1 189 ? -56.458 16.468 65.041 1.00 72.62 189 LEU A C 1
ATOM 1383 O O . LEU A 1 189 ? -56.467 15.473 65.767 1.00 72.62 189 LEU A O 1
ATOM 1387 N N . ALA A 1 190 ? -57.555 17.196 64.815 1.00 69.81 190 ALA A N 1
ATOM 1388 C CA . ALA A 1 190 ? -58.868 16.833 65.342 1.00 69.81 190 ALA A CA 1
ATOM 1389 C C . ALA A 1 190 ? -59.397 15.527 64.718 1.00 69.81 190 ALA A C 1
ATOM 1391 O O . ALA A 1 190 ? -59.864 14.654 65.449 1.00 69.81 190 ALA A O 1
ATOM 1392 N N . ALA A 1 191 ? -59.244 15.352 63.400 1.00 66.25 191 ALA A N 1
ATOM 1393 C CA . ALA A 1 191 ? -59.639 14.129 62.696 1.00 66.25 191 ALA A CA 1
ATOM 1394 C C . ALA A 1 191 ? -58.836 12.896 63.158 1.00 66.25 191 ALA A C 1
ATOM 1396 O O . ALA A 1 191 ? -59.400 11.823 63.361 1.00 66.25 191 ALA A O 1
ATOM 1397 N N . LEU A 1 192 ? -57.531 13.053 63.405 1.00 63.22 192 LEU A N 1
ATOM 1398 C CA . LEU A 1 192 ? -56.679 11.968 63.909 1.00 63.22 192 LEU A CA 1
ATOM 1399 C C . LEU A 1 192 ? -56.999 11.569 65.356 1.00 63.22 192 LEU A C 1
ATOM 1401 O O . LEU A 1 192 ? -56.865 10.398 65.707 1.00 63.22 192 LEU A O 1
ATOM 1405 N N . LYS A 1 193 ? -57.445 12.508 66.201 1.00 70.06 193 LYS A N 1
ATOM 1406 C CA . LYS A 1 193 ? -57.939 12.171 67.546 1.00 70.06 193 LYS A CA 1
ATOM 1407 C C . LYS A 1 193 ? -59.232 11.359 67.488 1.00 70.06 193 LYS A C 1
ATOM 1409 O O . LYS A 1 193 ? -59.324 10.364 68.191 1.00 70.06 193 LYS A O 1
ATOM 1414 N N . GLN A 1 194 ? -60.173 11.728 66.616 1.00 68.12 194 GLN A N 1
ATOM 1415 C CA . GLN A 1 194 ? -61.426 10.980 66.449 1.00 68.12 194 GLN A CA 1
ATOM 1416 C C . GLN A 1 194 ? -61.200 9.542 65.965 1.00 68.12 194 GLN A C 1
ATOM 1418 O O . GLN A 1 194 ? -61.869 8.639 66.451 1.00 68.12 194 GLN A O 1
ATOM 1423 N N . LEU A 1 195 ? -60.229 9.326 65.070 1.00 57.59 195 LEU A N 1
ATOM 1424 C CA . LEU A 1 195 ? -59.848 7.987 64.602 1.00 57.59 195 LEU A CA 1
ATOM 1425 C C . LEU A 1 195 ? -59.163 7.154 65.696 1.00 57.59 195 LEU A C 1
ATOM 1427 O O . LEU A 1 195 ? -59.403 5.961 65.825 1.00 57.59 195 LEU A O 1
ATOM 1431 N N . ARG A 1 196 ? -58.332 7.782 66.533 1.00 54.88 196 ARG A N 1
ATOM 1432 C CA . ARG A 1 196 ? -57.676 7.081 67.645 1.00 54.88 196 ARG A CA 1
ATOM 1433 C C . ARG A 1 196 ? -58.654 6.691 68.753 1.00 54.88 196 ARG A C 1
ATOM 1435 O O . ARG A 1 196 ? -58.471 5.655 69.383 1.00 54.88 196 ARG A O 1
ATOM 1442 N N . ASP A 1 197 ? -59.676 7.508 68.981 1.00 52.31 197 ASP A N 1
ATOM 1443 C CA . ASP A 1 197 ? -60.704 7.234 69.984 1.00 52.31 197 ASP A CA 1
ATOM 1444 C C . ASP A 1 197 ? -61.756 6.221 69.466 1.00 52.31 197 ASP A C 1
ATOM 1446 O O . ASP A 1 197 ? -62.442 5.602 70.278 1.00 52.31 197 ASP A O 1
ATOM 1450 N N . SER A 1 198 ? -61.849 5.988 68.144 1.00 54.66 198 SER A N 1
ATOM 1451 C CA . SER A 1 198 ? -62.703 4.939 67.553 1.00 54.66 198 SER A CA 1
ATOM 1452 C C . SER A 1 198 ? -62.081 3.538 67.549 1.00 54.66 198 SER A C 1
ATOM 1454 O O . SER A 1 198 ? -62.819 2.561 67.449 1.00 54.66 198 SER A O 1
ATOM 1456 N N . ASP A 1 199 ? -60.758 3.428 67.707 1.00 53.03 199 ASP A N 1
ATOM 1457 C CA . ASP A 1 199 ? -60.023 2.152 67.643 1.00 53.03 199 ASP A CA 1
ATOM 1458 C C . ASP A 1 199 ? -59.806 1.488 69.021 1.00 53.03 199 ASP A C 1
ATOM 1460 O O . ASP A 1 199 ? -59.073 0.505 69.147 1.00 53.03 199 ASP A O 1
ATOM 1464 N N . VAL A 1 200 ? -60.479 1.964 70.076 1.00 54.47 200 VAL A N 1
ATOM 1465 C CA . VAL A 1 200 ? -60.542 1.257 71.368 1.00 54.47 200 VAL A CA 1
ATOM 1466 C C . VAL A 1 200 ? -61.712 0.263 71.355 1.00 54.47 200 VAL A C 1
ATOM 1468 O O . VAL A 1 200 ? -62.725 0.486 72.010 1.00 54.47 200 VAL A O 1
ATOM 1471 N N . ILE A 1 201 ? -61.578 -0.851 70.621 1.00 41.62 201 ILE A N 1
ATOM 1472 C CA . ILE A 1 201 ? -62.434 -2.047 70.772 1.00 41.62 201 ILE A CA 1
ATOM 1473 C C . ILE A 1 201 ? -61.571 -3.329 70.782 1.00 41.62 201 ILE A C 1
ATOM 1475 O O . ILE A 1 201 ? -61.180 -3.870 69.754 1.00 41.62 201 ILE A O 1
ATOM 1479 N N . THR A 1 202 ? -61.257 -3.747 72.016 1.00 43.62 202 THR A N 1
ATOM 1480 C CA . THR A 1 202 ? -61.104 -5.108 72.583 1.00 43.62 202 THR A CA 1
ATOM 1481 C C . THR A 1 202 ? -60.520 -6.250 71.734 1.00 43.62 202 THR A C 1
ATOM 1483 O O . THR A 1 202 ? -61.236 -6.920 70.996 1.00 43.62 202 THR A O 1
ATOM 1486 N N . ALA A 1 203 ? -59.267 -6.623 72.022 1.00 39.03 203 ALA A N 1
ATOM 1487 C CA . ALA A 1 203 ? -58.774 -7.990 71.839 1.00 39.03 203 ALA A CA 1
ATOM 1488 C C . ALA A 1 203 ? -59.127 -8.846 73.077 1.00 39.03 203 ALA A C 1
ATOM 1490 O O . ALA A 1 203 ? -58.296 -9.077 73.954 1.00 39.03 203 ALA A O 1
ATOM 1491 N N . GLN A 1 204 ? -60.383 -9.282 73.168 1.00 45.81 204 GLN A N 1
ATOM 1492 C CA . GLN A 1 204 ? -60.765 -10.501 73.887 1.00 45.81 204 GLN A CA 1
ATOM 1493 C C . GLN A 1 204 ? -61.284 -11.482 72.832 1.00 45.81 204 GLN A C 1
ATOM 1495 O O . GLN A 1 204 ? -62.065 -11.070 71.986 1.00 45.81 204 GLN A O 1
ATOM 1500 N N . GLU A 1 205 ? -60.836 -12.740 72.921 1.00 48.53 205 GLU A N 1
ATOM 1501 C CA . GLU A 1 205 ? -61.136 -13.910 72.064 1.00 48.53 205 GLU A CA 1
ATOM 1502 C C . GLU A 1 205 ? -60.015 -14.328 71.096 1.00 48.53 205 GLU A C 1
ATOM 1504 O O . GLU A 1 205 ? -60.100 -14.212 69.878 1.00 48.53 205 GLU A O 1
ATOM 1509 N N . TYR A 1 206 ? -58.967 -14.920 71.675 1.00 40.59 206 TYR A N 1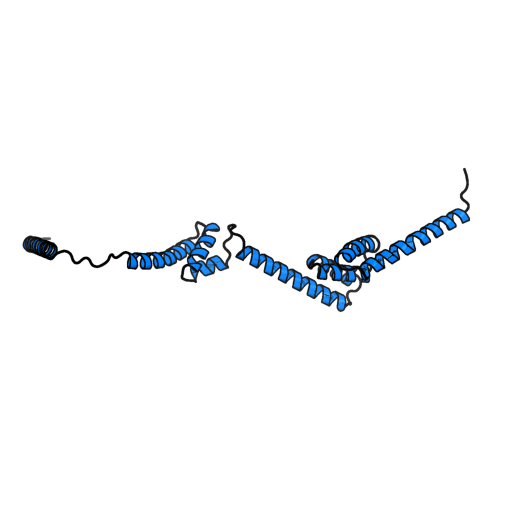
ATOM 1510 C CA . TYR A 1 206 ? -58.228 -16.020 71.045 1.00 40.59 206 TYR A CA 1
ATOM 1511 C C . TYR A 1 206 ? -57.960 -17.094 72.112 1.00 40.59 206 TYR A C 1
ATOM 1513 O O . TYR A 1 206 ? -56.827 -17.383 72.480 1.00 40.59 206 TYR A O 1
ATOM 1521 N N . ASP A 1 207 ? -59.047 -17.632 72.666 1.00 42.03 207 ASP A N 1
ATOM 1522 C CA . ASP A 1 207 ? -59.051 -18.882 73.425 1.00 42.03 207 ASP A CA 1
ATOM 1523 C C . ASP A 1 207 ? -60.143 -19.779 72.831 1.00 42.03 207 ASP A C 1
ATOM 1525 O O . ASP A 1 207 ? -61.330 -19.550 73.060 1.00 42.03 207 ASP A O 1
ATOM 1529 N N . SER A 1 208 ? -59.743 -20.694 71.941 1.00 41.88 208 SER A N 1
ATOM 1530 C CA . SER A 1 208 ? -60.364 -22.004 71.664 1.00 41.88 208 SER A CA 1
ATOM 1531 C C . SER A 1 208 ? -59.935 -22.553 70.296 1.00 41.88 208 SER A C 1
ATOM 1533 O O . SER A 1 208 ? -60.537 -22.234 69.269 1.00 41.88 208 SER A O 1
ATOM 1535 N N . ARG A 1 209 ? -58.914 -23.423 70.294 1.00 43.88 209 ARG A N 1
ATOM 1536 C CA . ARG A 1 209 ? -58.876 -24.740 69.616 1.00 43.88 209 ARG A CA 1
ATOM 1537 C C . ARG A 1 209 ? -57.496 -25.377 69.697 1.00 43.88 209 ARG A C 1
ATOM 1539 O O . ARG A 1 209 ? -56.506 -24.678 69.400 1.00 43.88 209 ARG A O 1
#

Secondary structure (DSSP, 8-state):
-----HHHHHHHHHHHHHHHHHHHHHHHHHHHH--HHHHHHHHHHHHHH-TT-HHHHHHHHHHHHHTT-HHHHHHHHHHHHHH-TT-HHHHHHHHHHHHHHHHHHHHHHHHHHHH--SS---HHHHHHHHH--SHHHHHHHHHHHHH-TT-HHHHHHHHHHHHHHHHHHHHH-S----PPPHHHHHHHHHHHHHHHHH-----------

Radius of gyration: 42.09 Å; chains: 1; bounding box: 81×53×132 Å

Foldseek 3Di:
DDDCDPVNVVVVVVVVVVVVVVVLVVLQCCLQVPDQVSNQVSLVVSCVVVVQPLSSLQSNLVSCVVVLVLVVSLVSLVSSCVNVVPDPVSVVSNVVSVVSVVVVVVVVVVCVQVPDPPQDLDPVLVCLLQPPADDSNLVSLVSHCSNPVPDPSSVVSNVVRVVVVVVVVVVVPPDDDPPDPPVVVVVVVVVVVVVVVVPPDDPDDPDDD

pLDDT: mean 74.61, std 18.21, range [37.78, 98.0]